Protein AF-A0A7S2BRE2-F1 (afdb_monomer)

Solvent-accessible surface area (backbone atoms only — not comparable to full-atom values): 13408 Å² total; per-residue (Å²): 130,79,72,70,53,69,56,70,50,81,41,83,34,78,35,58,31,24,36,37,40,37,34,36,39,30,26,74,31,77,40,53,82,13,39,29,39,34,38,35,42,81,84,78,51,70,44,66,21,68,58,43,61,59,54,78,43,80,38,80,27,55,40,71,46,76,33,44,68,88,42,52,29,40,40,33,45,38,41,35,50,84,53,80,66,54,76,48,69,80,55,78,49,78,44,78,76,41,64,33,71,66,56,47,49,46,49,51,50,49,52,47,51,66,64,61,53,88,76,79,54,61,60,43,84,44,73,50,51,61,51,70,78,51,76,74,45,97,82,73,47,66,40,31,42,26,42,40,35,25,53,69,90,39,78,77,44,70,50,75,71,44,81,61,42,46,59,48,72,67,69,36,75,47,78,46,73,29,72,90,67,37,54,83,27,43,35,38,45,34,34,24,36,84,87,63,49,76,70,25,31,39,79,44,52,36,54,64,66,72,39,82,76,81,69,93,76,90,75,72,67,48,63,77,75,78,77,77,76,79,76,88,124

Nearest PDB structures (foldseek):
  3w57-assembly2_B  TM=8.334E-01  e=6.755E-03  Scophthalmus maximus
  6yf6-assembly1_B  TM=6.114E-01  e=2.247E-02  Enterobacter cloacae subsp. cloacae ATCC 13047
  2w46-assembly1_A  TM=6.547E-01  e=1.547E+00  Cellvibrio japonicus
  3wnn-assembly2_B  TM=3.215E-01  e=1.135E-01  Niallia circulans
  8h3u-assembly1_A  TM=3.793E-01  e=4.415E-01  Homo sapiens

Secondary structure (DSSP, 8-state):
-----EEEEEE---SSEEEEEEEEEEESS--TT-EEEEEEETTS-EEEPPPB--BSS-EEEEEEEE--TT--EEEEEEEPTT--S-EEEEEEEEEEEEE-HHHHHHHHHHHHHHH--TT---EEEEEEEE--SPPPPTTSPPP--EEEEEETTEEEEEPPPPSS-SS-EEEEEEEEE-TTT-TTPEEEEEEE-TT--EEEEEEEEHHHHTSSS-----PPPBPPP--------

Sequence (233 aa):
GQYGGGCYVDIMNNDSREYEIKCKVKHSAEPKGGTTLRVWDYDDDWEVSEPALEMGTWEELRVVMSGSKKYRSRVHIQVQEGYEGDVFIDCVEITVLGRNKLAQAANRLEEAAKHDIIDDVPSVDLDVIGAHNLPLLHNGKPCNPYVEVLLNDEVVGTSEQLKKTFDPVWNYHVKLSFLEKGPMSEVQIRVLQDDGELVGETHVEGHVLLRPPSNILWLGIERAEDEDKEEDA

Mean predicted aligned error: 17.79 Å

Organism: NCBI:txid236787

pLDDT: mean 79.28, std 14.71, range [41.0, 97.44]

Radius of gyration: 38.85 Å; Cα contacts (8 Å, |Δi|>4): 487; chains: 1; bounding box: 63×38×113 Å

Structure (mmCIF, N/CA/C/O backbone):
data_AF-A0A7S2BRE2-F1
#
_entry.id   AF-A0A7S2BRE2-F1
#
loop_
_atom_site.group_PDB
_atom_site.id
_atom_site.type_symbol
_atom_site.label_atom_id
_atom_site.label_alt_id
_atom_site.label_comp_id
_atom_site.label_asym_id
_atom_site.label_entity_id
_atom_site.label_seq_id
_atom_site.pdbx_PDB_ins_code
_atom_site.Cartn_x
_atom_site.Cartn_y
_atom_site.Cartn_z
_atom_site.occupancy
_atom_site.B_iso_or_equiv
_atom_site.auth_seq_id
_atom_site.auth_comp_id
_atom_site.auth_asym_id
_atom_site.auth_atom_id
_atom_site.pdbx_PDB_model_num
ATOM 1 N N . GLY A 1 1 ? 31.324 20.087 -32.043 1.00 43.62 1 GLY A N 1
ATOM 2 C CA . GLY A 1 1 ? 31.756 19.910 -33.440 1.00 43.62 1 GLY A CA 1
ATOM 3 C C . GLY A 1 1 ? 30.718 20.536 -34.335 1.00 43.62 1 GLY A C 1
ATOM 4 O O . GLY A 1 1 ? 29.542 20.459 -33.988 1.00 43.62 1 GLY A O 1
ATOM 5 N N . GLN A 1 2 ? 31.138 21.198 -35.412 1.00 44.00 2 GLN A N 1
ATOM 6 C CA . GLN A 1 2 ? 30.233 21.488 -36.523 1.00 44.00 2 GLN A CA 1
ATOM 7 C C . GLN A 1 2 ? 29.893 20.146 -37.198 1.00 44.00 2 GLN A C 1
ATOM 9 O O . GLN A 1 2 ? 30.565 19.144 -36.969 1.00 44.00 2 GLN A O 1
ATOM 14 N N . TYR A 1 3 ? 28.760 20.056 -37.888 1.00 51.97 3 TYR A N 1
ATOM 15 C CA . TYR A 1 3 ? 28.230 18.780 -38.375 1.00 51.97 3 TYR A CA 1
ATOM 16 C C . TYR A 1 3 ? 27.953 18.882 -39.874 1.00 51.97 3 TYR A C 1
ATOM 18 O O . TYR A 1 3 ? 27.337 19.851 -40.313 1.00 51.97 3 TYR A O 1
ATOM 26 N N . GLY A 1 4 ? 28.432 17.897 -40.643 1.00 53.69 4 GLY A N 1
ATOM 27 C CA . GLY A 1 4 ? 28.526 17.941 -42.111 1.00 53.69 4 GLY A CA 1
ATOM 28 C C . GLY A 1 4 ? 27.244 17.620 -42.889 1.00 53.69 4 GLY A C 1
ATOM 29 O O . GLY A 1 4 ? 27.271 17.613 -44.115 1.00 53.69 4 GLY A O 1
ATOM 30 N N . GLY A 1 5 ? 26.126 17.366 -42.208 1.00 65.50 5 GLY A N 1
ATOM 31 C CA . GLY A 1 5 ? 24.859 16.952 -42.818 1.00 65.50 5 GLY A CA 1
ATOM 32 C C . GLY A 1 5 ? 24.309 15.664 -42.200 1.00 65.50 5 GLY A C 1
ATOM 33 O O . GLY A 1 5 ? 24.989 14.985 -41.430 1.00 65.50 5 GLY A O 1
ATOM 34 N N . GLY A 1 6 ? 23.050 15.353 -42.499 1.00 71.69 6 GLY A N 1
ATOM 35 C CA . GLY A 1 6 ? 22.351 14.181 -41.973 1.00 71.69 6 GLY A CA 1
ATOM 36 C C . GLY A 1 6 ? 20.901 14.127 -42.447 1.00 71.69 6 GLY A C 1
ATOM 37 O O . GLY A 1 6 ? 20.398 15.073 -43.059 1.00 71.69 6 GLY A O 1
ATOM 38 N N . CYS A 1 7 ? 20.225 13.017 -42.165 1.00 74.62 7 CYS A N 1
ATOM 39 C CA . CYS A 1 7 ? 18.785 12.888 -42.370 1.00 74.62 7 CYS A CA 1
ATOM 40 C C . CYS A 1 7 ? 18.091 12.685 -41.027 1.00 74.62 7 CYS A C 1
ATOM 42 O O . CYS A 1 7 ? 18.595 11.973 -40.154 1.00 74.62 7 CYS A O 1
ATOM 44 N N . TYR A 1 8 ? 16.925 13.299 -40.860 1.00 79.00 8 TYR A N 1
ATOM 45 C CA . TYR A 1 8 ? 16.139 13.164 -39.643 1.00 79.00 8 TYR A CA 1
ATOM 46 C C . TYR A 1 8 ? 14.714 12.718 -39.947 1.00 79.00 8 TYR A C 1
ATOM 48 O O . TYR A 1 8 ? 14.172 12.982 -41.021 1.00 79.00 8 TYR A O 1
ATOM 56 N N . VAL A 1 9 ? 14.116 12.058 -38.966 1.00 77.31 9 VAL A N 1
ATOM 57 C CA . VAL A 1 9 ? 12.712 11.669 -38.936 1.00 77.31 9 VAL A CA 1
ATOM 58 C C . VAL A 1 9 ? 12.143 12.109 -37.595 1.00 77.31 9 VAL A C 1
ATOM 60 O O . VAL A 1 9 ? 12.708 11.817 -36.542 1.00 77.31 9 VAL A O 1
ATOM 63 N N . ASP A 1 10 ? 11.016 12.815 -37.635 1.00 79.00 10 ASP A N 1
ATOM 64 C CA . ASP A 1 10 ? 10.267 13.163 -36.430 1.00 79.00 10 ASP A CA 1
ATOM 65 C C . ASP A 1 10 ? 9.313 12.016 -36.073 1.00 79.00 10 ASP A C 1
ATOM 67 O O . ASP A 1 10 ? 8.511 11.570 -36.896 1.00 79.00 10 ASP A O 1
ATOM 71 N N . ILE A 1 11 ? 9.381 11.557 -34.827 1.00 75.94 11 ILE A N 1
ATOM 72 C CA . ILE A 1 11 ? 8.506 10.540 -34.250 1.00 75.94 11 ILE A CA 1
ATOM 73 C C . ILE A 1 11 ? 7.573 11.224 -33.251 1.00 75.94 11 ILE A C 1
ATOM 75 O O . ILE A 1 11 ? 8.000 11.998 -32.396 1.00 75.94 11 ILE A O 1
ATOM 79 N N . MET A 1 12 ? 6.276 10.926 -33.340 1.00 71.88 12 MET A N 1
ATOM 80 C CA . MET A 1 12 ? 5.317 11.314 -32.305 1.00 71.88 12 MET A CA 1
ATOM 81 C C . MET A 1 12 ? 5.219 10.216 -31.246 1.00 71.88 12 MET A C 1
ATOM 83 O O . MET A 1 12 ? 4.500 9.233 -31.408 1.00 71.88 12 MET A O 1
ATOM 87 N N . ASN A 1 13 ? 5.939 10.403 -30.154 1.00 69.75 13 ASN A N 1
ATOM 88 C CA . ASN A 1 13 ? 5.873 9.615 -28.932 1.00 69.75 13 ASN A CA 1
ATOM 89 C C . ASN A 1 13 ? 4.826 10.228 -27.990 1.00 69.75 13 ASN A C 1
ATOM 91 O O . ASN A 1 13 ? 5.129 11.059 -27.152 1.00 69.75 13 ASN A O 1
ATOM 95 N N . ASN A 1 14 ? 3.562 9.814 -28.109 1.00 63.62 14 ASN A N 1
ATOM 96 C CA . ASN A 1 14 ? 2.477 10.336 -27.258 1.00 63.62 14 ASN A CA 1
ATOM 97 C C . ASN A 1 14 ? 2.420 9.690 -25.858 1.00 63.62 14 ASN A C 1
ATOM 99 O O . ASN A 1 14 ? 1.402 9.782 -25.166 1.00 63.62 14 ASN A O 1
ATOM 103 N N . ASP A 1 15 ? 3.465 8.981 -25.432 1.00 70.31 15 ASP A N 1
ATOM 104 C CA . ASP A 1 15 ? 3.470 8.277 -24.157 1.00 70.31 15 ASP A CA 1
ATOM 105 C C . ASP A 1 15 ? 4.868 8.087 -23.556 1.00 70.31 15 ASP A C 1
ATOM 107 O O . ASP A 1 15 ? 5.894 8.325 -24.184 1.00 70.31 15 ASP A O 1
ATOM 111 N N . SER A 1 16 ? 4.885 7.650 -22.294 1.00 71.81 16 SER A N 1
ATOM 112 C CA . SER A 1 16 ? 6.098 7.367 -21.514 1.00 71.81 16 SER A CA 1
ATOM 113 C C . SER A 1 16 ? 6.658 5.959 -21.760 1.00 71.81 16 SER A C 1
ATOM 115 O O . SER A 1 16 ? 7.102 5.290 -20.819 1.00 71.81 16 SER A O 1
ATOM 117 N N . ARG A 1 17 ? 6.539 5.435 -22.985 1.00 78.00 17 ARG A N 1
ATOM 118 C CA . ARG A 1 17 ? 7.109 4.127 -23.337 1.00 78.00 17 ARG A CA 1
ATOM 119 C C . ARG A 1 17 ? 8.570 4.252 -23.733 1.00 78.00 17 ARG A C 1
ATOM 121 O O . ARG A 1 17 ? 9.021 5.308 -24.155 1.00 78.00 17 ARG A O 1
ATOM 128 N N . GLU A 1 18 ? 9.298 3.160 -23.585 1.00 84.19 18 GLU A N 1
ATOM 129 C CA . GLU A 1 18 ? 10.625 3.006 -24.158 1.00 84.19 18 GLU A CA 1
ATOM 130 C C . GLU A 1 18 ? 10.501 2.588 -25.621 1.00 84.19 18 GLU A C 1
ATOM 132 O O . GLU A 1 18 ? 9.703 1.710 -25.974 1.00 84.19 18 GLU A O 1
ATOM 137 N N . TYR A 1 19 ? 11.307 3.225 -26.458 1.00 84.88 19 TYR A N 1
ATOM 138 C CA . TYR A 1 19 ? 11.400 2.964 -27.883 1.00 84.88 19 TYR A CA 1
ATOM 139 C C . TYR A 1 19 ? 12.826 2.531 -28.195 1.00 84.88 19 TYR A C 1
ATOM 141 O O . TYR A 1 19 ? 13.784 3.193 -27.805 1.00 84.88 19 TYR A O 1
ATOM 149 N N . GLU A 1 20 ? 12.958 1.424 -28.907 1.00 89.56 20 GLU A N 1
ATOM 150 C CA . GLU A 1 20 ? 14.191 1.011 -29.551 1.00 89.56 20 GLU A CA 1
ATOM 151 C C . GLU A 1 20 ? 14.153 1.466 -30.999 1.00 89.56 20 GLU A C 1
ATOM 153 O O . GLU A 1 20 ? 13.221 1.142 -31.732 1.00 89.56 20 GLU A O 1
ATOM 158 N N . ILE A 1 21 ? 15.171 2.208 -31.407 1.00 89.44 21 ILE A N 1
ATOM 159 C CA . ILE A 1 21 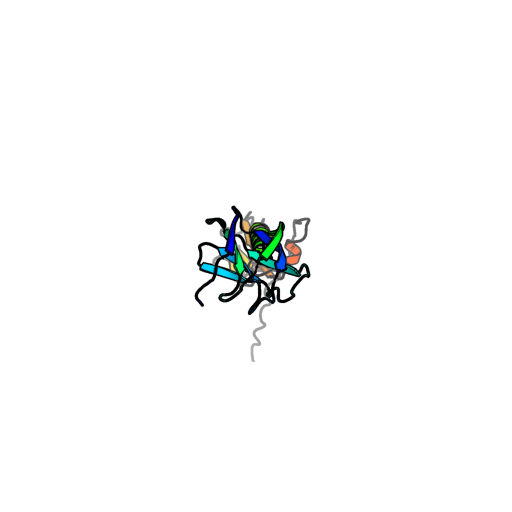? 15.322 2.680 -32.772 1.00 89.44 21 ILE A CA 1
ATOM 160 C C . ILE A 1 21 ? 16.574 2.026 -33.336 1.00 89.44 21 ILE A C 1
ATOM 162 O O . ILE A 1 21 ? 17.662 2.149 -32.766 1.00 89.44 21 ILE A O 1
ATOM 166 N N . LYS A 1 22 ? 16.407 1.323 -34.453 1.00 91.19 22 LYS A N 1
ATOM 167 C CA . LYS A 1 22 ? 17.488 0.694 -35.205 1.00 91.19 22 LYS A CA 1
ATOM 168 C C . LYS A 1 22 ? 17.569 1.285 -36.593 1.00 91.19 22 LYS A C 1
ATOM 170 O O . LYS A 1 22 ? 16.547 1.558 -37.217 1.00 91.19 22 LYS A O 1
ATOM 175 N N . CYS A 1 23 ? 18.782 1.453 -37.089 1.00 90.56 23 CYS A N 1
ATOM 176 C CA . CYS A 1 23 ? 19.020 1.870 -38.459 1.00 90.56 23 CYS A CA 1
ATOM 177 C C . CYS A 1 23 ? 20.228 1.140 -39.021 1.00 90.56 23 CYS A C 1
ATOM 179 O O . CYS A 1 23 ? 21.254 1.061 -38.354 1.00 90.56 23 CYS A O 1
ATOM 181 N N . LYS A 1 24 ? 20.142 0.663 -40.264 1.00 91.62 24 LYS A N 1
ATOM 182 C CA . LYS A 1 24 ? 21.312 0.131 -40.970 1.00 91.62 24 LYS A CA 1
ATOM 183 C C . LYS A 1 24 ? 21.919 1.192 -41.866 1.00 91.62 24 LYS A C 1
ATOM 185 O O . LYS A 1 24 ? 21.205 1.805 -42.661 1.00 91.62 24 LYS A O 1
ATOM 190 N N . VAL A 1 25 ? 23.226 1.384 -41.738 1.00 92.00 25 VAL A N 1
ATOM 191 C CA . VAL A 1 25 ? 23.998 2.340 -42.534 1.00 92.00 25 VAL A CA 1
ATOM 192 C C . VAL A 1 25 ? 25.136 1.641 -43.261 1.00 92.00 25 VAL A C 1
ATOM 194 O O . VAL A 1 25 ? 25.654 0.627 -42.794 1.00 92.00 25 VAL A O 1
ATOM 197 N N . LYS A 1 26 ? 25.518 2.175 -44.419 1.00 92.81 26 LYS A N 1
ATOM 198 C CA . LYS A 1 26 ? 26.674 1.713 -45.188 1.00 92.81 26 LYS A CA 1
ATOM 199 C C . LYS A 1 26 ? 27.405 2.895 -45.801 1.00 92.81 26 LYS A C 1
ATOM 201 O O . LYS A 1 26 ? 26.797 3.726 -46.471 1.00 92.81 26 LYS A O 1
ATOM 206 N N . HIS A 1 27 ? 28.718 2.924 -45.625 1.00 92.50 27 HIS A N 1
ATOM 207 C CA . HIS A 1 27 ? 29.586 3.986 -46.124 1.00 92.50 27 HIS A CA 1
ATOM 208 C C . HIS A 1 27 ? 30.184 3.626 -47.492 1.00 92.50 27 HIS A C 1
ATOM 210 O O . HIS A 1 27 ? 30.645 2.493 -47.686 1.00 92.50 27 HIS A O 1
ATOM 216 N N . SER A 1 28 ? 30.205 4.573 -48.439 1.00 90.50 28 SER A N 1
ATOM 217 C CA . SER A 1 28 ? 30.885 4.405 -49.737 1.00 90.50 28 SER A CA 1
ATOM 218 C C . SER A 1 28 ? 32.388 4.715 -49.689 1.00 90.50 28 SER A C 1
ATOM 220 O O . SER A 1 28 ? 33.140 4.212 -50.521 1.00 90.50 28 SER A O 1
ATOM 222 N N . ALA A 1 29 ? 32.819 5.486 -48.688 1.00 89.62 29 ALA A N 1
ATOM 223 C CA . ALA A 1 29 ? 34.210 5.821 -48.378 1.00 89.62 29 ALA A CA 1
ATOM 224 C C . ALA A 1 29 ? 34.535 5.565 -46.894 1.00 89.62 29 ALA A C 1
ATOM 226 O O . ALA A 1 29 ? 33.624 5.346 -46.095 1.00 89.62 29 ALA A O 1
ATOM 227 N N . GLU A 1 30 ? 35.817 5.612 -46.516 1.00 87.75 30 GLU A N 1
ATOM 228 C CA . GLU A 1 30 ? 36.278 5.406 -45.136 1.00 87.75 30 GLU A CA 1
ATOM 229 C C . GLU A 1 30 ? 35.686 6.469 -44.186 1.00 87.75 30 GLU A C 1
ATOM 231 O O . GLU A 1 30 ? 35.943 7.668 -44.360 1.00 87.75 30 GLU A O 1
ATOM 236 N N . PRO A 1 31 ? 34.875 6.071 -43.188 1.00 83.25 31 PRO A N 1
ATOM 237 C CA . PRO A 1 31 ? 34.168 7.027 -42.354 1.00 83.25 31 PRO A CA 1
ATOM 238 C C . PRO A 1 31 ? 35.067 7.577 -41.244 1.00 83.25 31 PRO A C 1
ATOM 240 O O . PRO A 1 31 ? 35.223 6.991 -40.174 1.00 83.25 31 PRO A O 1
ATOM 243 N N . LYS A 1 32 ? 35.641 8.762 -41.470 1.00 81.19 32 LYS A N 1
ATOM 244 C CA . LYS A 1 32 ? 36.404 9.494 -40.448 1.00 81.19 32 LYS A CA 1
ATOM 245 C C . LYS A 1 32 ? 35.479 9.921 -39.303 1.00 81.19 32 LYS A C 1
ATOM 247 O O . LYS A 1 32 ? 34.763 10.907 -39.417 1.00 81.19 32 LYS A O 1
ATOM 252 N N . GLY A 1 33 ? 35.485 9.160 -38.210 1.00 78.75 33 GLY A N 1
ATOM 253 C CA . GLY A 1 33 ? 34.655 9.419 -37.025 1.00 78.75 33 GLY A CA 1
ATOM 254 C C . GLY A 1 33 ? 33.270 8.761 -37.045 1.00 78.75 33 GLY A C 1
ATOM 255 O O . GLY A 1 33 ? 32.564 8.808 -36.037 1.00 78.75 33 GLY A O 1
ATOM 256 N N . GLY A 1 34 ? 32.908 8.099 -38.146 1.00 85.25 34 GLY A N 1
ATOM 257 C CA . GLY A 1 34 ? 31.710 7.270 -38.239 1.00 85.25 34 GLY A CA 1
ATOM 258 C C . GLY A 1 34 ? 30.389 7.998 -38.478 1.00 85.25 34 GLY A C 1
ATOM 259 O O . GLY A 1 34 ? 30.308 9.229 -38.526 1.00 85.25 34 GLY A O 1
ATOM 260 N N . THR A 1 35 ? 29.331 7.199 -38.592 1.00 86.69 35 THR A N 1
ATOM 261 C CA . THR A 1 35 ? 27.935 7.659 -38.577 1.00 86.69 35 THR A CA 1
ATOM 262 C C . THR A 1 35 ? 27.273 7.206 -37.284 1.00 86.69 35 THR A C 1
ATOM 264 O O . THR A 1 35 ? 27.406 6.052 -36.892 1.00 86.69 35 THR A O 1
ATOM 267 N N . THR A 1 36 ? 26.549 8.103 -36.616 1.00 89.50 36 THR A N 1
ATOM 268 C CA . THR A 1 36 ? 25.837 7.817 -35.358 1.00 89.50 36 THR A CA 1
ATOM 269 C C . THR A 1 36 ? 24.340 8.021 -35.521 1.00 89.50 36 THR A C 1
ATOM 271 O O . THR A 1 36 ? 23.901 8.895 -36.267 1.00 89.50 36 THR A O 1
ATOM 274 N N . LEU A 1 37 ? 23.549 7.241 -34.795 1.00 88.00 37 LEU A N 1
ATOM 275 C CA . LEU A 1 37 ? 22.124 7.471 -34.627 1.00 88.00 37 LEU A CA 1
ATOM 276 C C . LEU A 1 37 ? 21.946 8.311 -33.367 1.00 88.00 37 LEU A C 1
ATOM 278 O O . LEU A 1 37 ? 22.399 7.916 -32.297 1.00 88.00 37 LEU A O 1
ATOM 282 N N . ARG A 1 38 ? 21.319 9.474 -33.502 1.00 86.75 38 ARG A N 1
ATOM 283 C CA . ARG A 1 38 ? 21.007 10.383 -32.401 1.00 86.75 38 ARG A CA 1
ATOM 284 C C . ARG A 1 38 ? 19.511 10.471 -32.227 1.00 86.75 38 ARG A C 1
ATOM 286 O O . ARG A 1 38 ? 18.772 10.507 -33.210 1.00 86.75 38 ARG A O 1
ATOM 293 N N . VAL A 1 39 ? 19.071 10.561 -30.990 1.00 85.06 39 VAL A N 1
ATOM 294 C CA . VAL A 1 39 ? 17.665 10.748 -30.672 1.00 85.06 39 VAL A CA 1
ATOM 295 C C . VAL A 1 39 ? 17.557 11.888 -29.682 1.00 85.06 39 VAL A C 1
ATOM 297 O O . VAL A 1 39 ? 18.210 11.852 -28.647 1.00 85.06 39 VAL A O 1
ATOM 300 N N . TRP A 1 40 ? 16.768 12.896 -30.034 1.00 82.19 40 TRP A N 1
ATOM 301 C CA . TRP A 1 40 ? 16.494 14.065 -29.207 1.00 82.19 40 TRP A CA 1
ATOM 302 C C . TRP A 1 40 ? 15.058 14.004 -28.708 1.00 82.19 40 TRP A C 1
ATOM 304 O O . TRP A 1 40 ? 14.133 13.824 -29.514 1.00 82.19 40 TRP A O 1
ATOM 314 N N . ASP A 1 41 ? 14.852 14.200 -27.413 1.00 74.62 41 ASP A N 1
ATOM 315 C CA . ASP A 1 41 ? 13.595 14.766 -26.941 1.00 74.62 41 ASP A CA 1
ATOM 316 C C . ASP A 1 41 ? 13.695 16.303 -26.894 1.00 74.62 41 ASP A C 1
ATOM 318 O O . ASP A 1 41 ? 14.777 16.885 -26.967 1.00 74.62 41 ASP A O 1
ATOM 322 N N . TYR A 1 42 ? 12.553 16.995 -26.897 1.00 70.88 42 TYR A N 1
ATOM 323 C CA . TYR A 1 42 ? 12.538 18.468 -26.837 1.00 70.88 42 TYR A CA 1
ATOM 324 C C . TYR A 1 42 ? 12.802 19.003 -25.419 1.00 70.88 42 TYR A C 1
ATOM 326 O O . TYR A 1 42 ? 12.708 20.212 -25.213 1.00 70.88 42 TYR A O 1
ATOM 334 N N . ASP A 1 43 ? 13.118 18.126 -24.462 1.00 67.25 43 ASP A N 1
ATOM 335 C CA . ASP A 1 43 ? 13.584 18.492 -23.126 1.00 67.25 43 ASP A CA 1
ATOM 336 C C . ASP A 1 43 ? 15.134 18.567 -23.081 1.00 67.25 43 ASP A C 1
ATOM 338 O O . ASP A 1 43 ? 15.715 18.704 -22.007 1.00 67.25 43 ASP A O 1
ATOM 342 N N . ASP A 1 44 ? 15.789 18.564 -24.256 1.00 63.91 44 ASP A N 1
ATOM 343 C CA . ASP A 1 44 ? 17.246 18.596 -24.479 1.00 63.91 44 ASP A CA 1
ATOM 344 C C . ASP A 1 44 ? 18.001 17.341 -23.996 1.00 63.91 44 ASP A C 1
ATOM 346 O O . ASP A 1 44 ? 19.239 17.308 -24.038 1.00 63.91 44 ASP A O 1
ATOM 350 N N . ASP A 1 45 ? 17.285 16.273 -23.633 1.00 69.44 45 ASP A N 1
ATOM 351 C CA . ASP A 1 45 ? 17.888 14.973 -23.374 1.00 69.44 45 ASP A CA 1
ATOM 352 C C . ASP A 1 45 ? 18.122 14.241 -24.701 1.00 69.44 45 ASP A C 1
ATOM 354 O O . ASP A 1 45 ? 17.303 14.243 -25.635 1.00 69.44 45 ASP A O 1
ATOM 358 N N . TRP A 1 46 ? 19.301 13.627 -24.818 1.00 80.12 46 TRP A N 1
ATOM 359 C CA . TRP A 1 46 ? 19.689 12.954 -26.045 1.00 80.12 46 TRP A CA 1
ATOM 360 C C . TRP A 1 46 ? 20.450 11.667 -25.822 1.00 80.12 46 TRP A C 1
ATOM 362 O O . TRP A 1 46 ? 21.328 11.566 -24.971 1.00 80.12 46 TRP A O 1
ATOM 372 N N . GLU A 1 47 ? 20.135 10.704 -26.677 1.00 85.81 47 GLU A N 1
ATOM 373 C CA . GLU A 1 47 ? 20.743 9.384 -26.686 1.00 85.81 47 GLU A CA 1
ATOM 374 C C . GLU A 1 47 ? 21.446 9.161 -28.023 1.00 85.81 47 GLU A C 1
ATOM 376 O O . GLU A 1 47 ? 20.966 9.592 -29.080 1.00 85.81 47 GLU A O 1
ATOM 381 N N . VAL A 1 48 ? 22.609 8.512 -27.989 1.00 89.81 48 VAL A N 1
ATOM 382 C CA . VAL A 1 48 ? 23.453 8.291 -29.171 1.00 89.81 48 VAL A CA 1
ATOM 383 C C . VAL A 1 48 ? 23.923 6.851 -29.238 1.00 89.81 48 VAL A C 1
ATOM 385 O O . VAL A 1 48 ? 24.348 6.280 -28.237 1.00 89.81 48 VAL A O 1
ATOM 388 N N . SER A 1 49 ? 23.861 6.271 -30.436 1.00 91.25 49 SER A N 1
ATOM 389 C CA . SER A 1 49 ? 24.403 4.942 -30.693 1.00 91.25 49 SER A CA 1
ATOM 390 C C . SER A 1 49 ? 25.924 4.960 -30.714 1.00 91.25 49 SER A C 1
ATOM 392 O O . SER A 1 49 ? 26.560 5.986 -30.965 1.00 91.25 49 SER A O 1
ATOM 394 N N . GLU A 1 50 ? 26.514 3.775 -30.611 1.00 90.19 50 GLU A N 1
ATOM 395 C CA . GLU A 1 50 ? 27.881 3.576 -31.083 1.00 90.19 50 GLU A CA 1
ATOM 396 C C . GLU A 1 50 ? 27.998 3.970 -32.571 1.00 90.19 50 GLU A C 1
ATOM 398 O O . GLU A 1 50 ? 27.018 3.841 -33.318 1.00 90.19 50 GLU A O 1
ATOM 403 N N . PRO A 1 51 ? 29.145 4.519 -33.007 1.00 89.75 51 PRO A N 1
ATOM 404 C CA . PRO A 1 51 ? 29.345 4.903 -34.395 1.00 89.75 51 PRO A CA 1
ATOM 405 C C . PRO A 1 51 ? 29.567 3.676 -35.285 1.00 89.75 51 PRO A C 1
ATOM 407 O O . PRO A 1 51 ? 30.314 2.771 -34.927 1.00 89.75 51 PRO A O 1
ATOM 410 N N . ALA A 1 52 ? 28.988 3.707 -36.480 1.00 90.25 52 ALA A N 1
ATOM 411 C CA . ALA A 1 52 ? 29.336 2.815 -37.581 1.00 90.25 52 ALA A CA 1
ATOM 412 C C . ALA A 1 52 ? 30.648 3.294 -38.219 1.00 90.25 52 ALA A C 1
ATOM 414 O O . ALA A 1 52 ? 30.748 4.470 -38.588 1.00 90.25 52 ALA A O 1
ATOM 415 N N . LEU A 1 53 ? 31.648 2.419 -38.319 1.00 89.81 53 LEU A N 1
ATOM 416 C CA . LEU A 1 53 ? 33.027 2.757 -38.699 1.00 89.81 53 LEU A CA 1
ATOM 417 C C . LEU A 1 53 ? 33.546 1.974 -39.911 1.00 89.81 53 LEU A C 1
ATOM 419 O O . LEU A 1 53 ? 34.636 2.258 -40.410 1.00 89.81 53 LEU A O 1
ATOM 423 N N . GLU A 1 54 ? 32.791 1.003 -40.403 1.00 89.31 54 GLU A N 1
ATOM 424 C CA . GLU A 1 54 ? 33.205 0.141 -41.492 1.00 89.31 54 GLU A CA 1
ATOM 425 C C . GLU A 1 54 ? 32.767 0.685 -42.859 1.00 89.31 54 GLU A C 1
ATOM 427 O O . GLU A 1 54 ? 31.665 1.202 -43.079 1.00 89.31 54 GLU A O 1
ATOM 432 N N . MET A 1 55 ? 33.677 0.559 -43.824 1.00 91.50 55 MET A N 1
ATOM 433 C CA . MET A 1 55 ? 33.437 0.910 -45.218 1.00 91.50 55 MET A CA 1
ATOM 434 C C . MET A 1 55 ? 32.921 -0.308 -45.985 1.00 91.50 55 MET A C 1
ATOM 436 O O . MET A 1 55 ? 33.487 -1.397 -45.909 1.00 91.50 55 MET A O 1
ATOM 440 N N . GLY A 1 56 ? 31.887 -0.119 -46.807 1.00 89.12 56 GLY A N 1
ATOM 441 C CA . GLY A 1 56 ? 31.402 -1.154 -47.722 1.00 89.12 56 GLY A CA 1
ATOM 442 C C . GLY A 1 56 ? 30.528 -2.247 -47.087 1.00 89.12 56 GLY A C 1
ATOM 443 O O . GLY A 1 56 ? 29.885 -2.998 -47.833 1.00 89.12 56 GLY A O 1
ATOM 444 N N . THR A 1 57 ? 30.429 -2.305 -45.761 1.00 91.31 57 THR A N 1
ATOM 445 C CA . THR A 1 57 ? 29.561 -3.216 -45.000 1.00 91.31 57 THR A CA 1
ATOM 446 C C . THR A 1 57 ? 28.352 -2.474 -44.433 1.00 91.31 57 THR A C 1
ATOM 448 O O . THR A 1 57 ? 28.327 -1.247 -44.365 1.00 91.31 57 THR A O 1
ATOM 451 N N . TRP A 1 58 ? 27.291 -3.225 -44.135 1.00 93.00 58 TRP A N 1
ATOM 452 C CA . TRP A 1 58 ? 26.121 -2.690 -43.445 1.00 93.00 58 TRP A CA 1
ATOM 453 C C . TRP A 1 58 ? 26.325 -2.841 -41.942 1.00 93.00 58 TRP A C 1
ATOM 455 O O . TRP A 1 58 ? 26.463 -3.966 -41.462 1.00 93.00 58 TRP A O 1
ATOM 465 N N . GLU A 1 59 ? 26.285 -1.731 -41.219 1.00 92.88 59 GLU A N 1
ATOM 466 C CA . GLU A 1 59 ? 26.360 -1.689 -39.760 1.00 92.88 59 GLU A CA 1
ATOM 467 C C . GLU A 1 59 ? 25.011 -1.269 -39.178 1.00 92.88 59 GLU A C 1
ATOM 469 O O . GLU A 1 59 ? 24.326 -0.400 -39.724 1.00 92.88 59 GLU A O 1
ATOM 474 N N . GLU A 1 60 ? 24.611 -1.903 -38.077 1.00 93.06 60 GLU A N 1
ATOM 475 C CA . GLU A 1 60 ? 23.376 -1.576 -37.369 1.00 93.06 60 GLU A CA 1
ATOM 476 C C . GLU A 1 60 ? 23.666 -0.604 -36.224 1.00 93.06 60 GLU A C 1
ATOM 478 O O . GLU A 1 60 ? 24.383 -0.919 -35.278 1.00 93.06 60 GLU A O 1
ATOM 483 N N . LEU A 1 61 ? 23.061 0.574 -36.304 1.00 91.31 61 LEU A N 1
ATOM 484 C CA . LEU A 1 61 ? 23.019 1.562 -35.240 1.00 91.31 61 LEU A CA 1
ATOM 485 C C . LEU A 1 61 ? 21.786 1.308 -34.380 1.00 91.31 61 LEU A C 1
ATOM 487 O O . LEU A 1 61 ? 20.695 1.098 -34.913 1.00 91.31 61 LEU A O 1
ATOM 491 N N . ARG A 1 62 ? 21.943 1.377 -33.057 1.00 92.19 62 ARG A N 1
ATOM 492 C CA . ARG A 1 62 ? 20.867 1.138 -32.090 1.00 92.19 62 ARG A CA 1
ATOM 493 C C . ARG A 1 62 ? 20.861 2.204 -31.002 1.00 92.19 62 ARG A C 1
ATOM 495 O O . ARG A 1 62 ? 21.897 2.472 -30.402 1.00 92.19 62 ARG A O 1
ATOM 502 N N . VAL A 1 63 ? 19.683 2.752 -30.718 1.00 91.62 63 VAL A N 1
ATOM 503 C CA . VAL A 1 63 ? 19.430 3.650 -29.582 1.00 91.62 63 VAL A CA 1
ATOM 504 C C . VAL A 1 63 ? 18.153 3.228 -28.869 1.00 91.62 63 VAL A C 1
ATOM 506 O O . VAL A 1 63 ? 17.179 2.838 -29.511 1.00 91.62 63 VAL A O 1
ATOM 509 N N . VAL A 1 64 ? 18.150 3.322 -27.540 1.00 88.25 64 VAL A N 1
ATOM 510 C CA . VAL A 1 64 ? 16.938 3.207 -26.726 1.00 88.25 64 VAL A CA 1
ATOM 511 C C . VAL A 1 64 ? 16.648 4.572 -26.124 1.00 88.25 64 VAL A C 1
ATOM 513 O O . VAL A 1 64 ? 17.534 5.175 -25.536 1.00 88.25 64 VAL A O 1
ATOM 516 N N . MET A 1 65 ? 15.414 5.046 -26.265 1.00 85.19 65 MET A N 1
ATOM 517 C CA . MET A 1 65 ? 14.958 6.311 -25.688 1.00 85.19 65 MET A CA 1
ATOM 518 C C . MET A 1 65 ? 13.707 6.099 -24.834 1.00 85.19 65 MET A C 1
ATOM 520 O O . MET A 1 65 ? 12.900 5.205 -25.105 1.00 85.19 65 MET A O 1
ATOM 524 N N . SER A 1 66 ? 13.505 6.960 -23.838 1.00 82.56 66 SER A N 1
ATOM 525 C CA . SER A 1 66 ? 12.222 7.078 -23.138 1.00 82.56 66 SER A CA 1
ATOM 526 C C . SER A 1 66 ? 11.374 8.162 -23.794 1.00 82.56 66 SER A C 1
ATOM 528 O O . SER A 1 66 ? 11.848 9.262 -24.045 1.00 82.56 66 SER A O 1
ATOM 530 N N . GLY A 1 67 ? 10.113 7.861 -24.099 1.00 73.69 67 GLY A N 1
ATOM 531 C CA . GLY A 1 67 ? 9.186 8.845 -24.641 1.00 73.69 67 GLY A CA 1
ATOM 532 C C . GLY A 1 67 ? 8.721 9.862 -23.596 1.00 73.69 67 GLY A C 1
ATOM 533 O O . GLY A 1 67 ? 8.568 9.534 -22.416 1.00 73.69 67 GLY A O 1
ATOM 534 N N . SER A 1 68 ? 8.448 11.092 -24.036 1.00 71.00 68 SER A N 1
ATOM 535 C CA . SER A 1 68 ? 7.873 12.154 -23.205 1.00 71.00 68 SER A CA 1
ATOM 536 C C . SER A 1 68 ? 6.427 12.410 -23.626 1.00 71.00 68 SER A C 1
ATOM 538 O O . SER A 1 68 ? 6.136 12.590 -24.800 1.00 71.00 68 SER A O 1
ATOM 540 N N . LYS A 1 69 ? 5.489 12.480 -22.670 1.00 66.56 69 LYS A N 1
ATOM 541 C CA . LYS A 1 69 ? 4.048 12.678 -22.958 1.00 66.56 69 LYS A CA 1
ATOM 54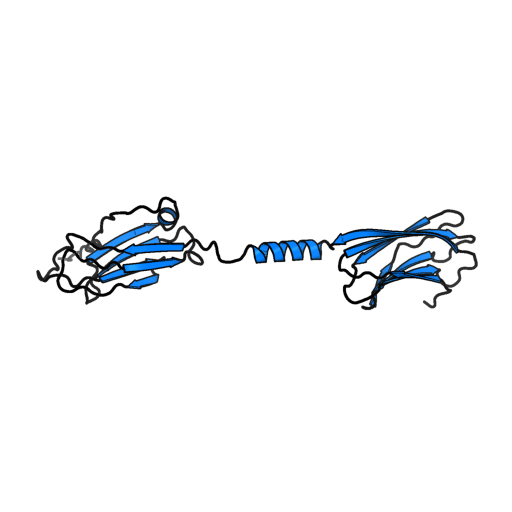2 C C . LYS A 1 69 ? 3.725 14.010 -23.648 1.00 66.56 69 LYS A C 1
ATOM 544 O O . LYS A 1 69 ? 2.600 14.184 -24.112 1.00 66.56 69 LYS A O 1
ATOM 549 N N . LYS A 1 70 ? 4.644 14.977 -23.613 1.00 66.56 70 LYS A N 1
ATOM 5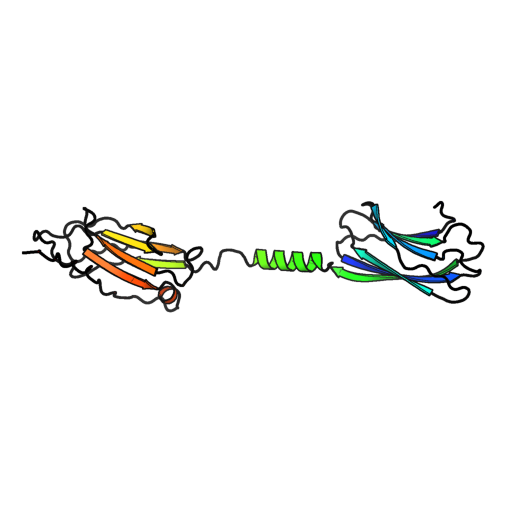50 C CA . LYS A 1 70 ? 4.390 16.364 -24.028 1.00 66.56 70 LYS A CA 1
ATOM 551 C C . LYS A 1 70 ? 5.006 16.728 -25.372 1.00 66.56 70 LYS A C 1
ATOM 553 O O . LYS A 1 70 ? 4.554 17.696 -25.980 1.00 66.56 70 LYS A O 1
ATOM 558 N N . TYR A 1 71 ? 6.001 15.979 -25.833 1.00 69.56 71 TYR A N 1
ATOM 559 C CA . TYR A 1 71 ? 6.845 16.402 -26.940 1.00 69.56 71 TYR A CA 1
ATOM 560 C C . TYR A 1 71 ? 6.986 15.315 -27.993 1.00 69.56 71 TYR A C 1
ATOM 562 O O . TYR A 1 71 ? 6.766 14.143 -27.723 1.00 69.56 71 TYR A O 1
ATOM 570 N N . ARG A 1 72 ? 7.330 15.736 -29.212 1.00 77.69 72 ARG A N 1
ATOM 571 C CA . ARG A 1 72 ? 7.799 14.826 -30.261 1.00 77.69 72 ARG A CA 1
ATOM 572 C C . ARG A 1 72 ? 9.237 14.431 -29.941 1.00 77.69 72 ARG A C 1
ATOM 574 O O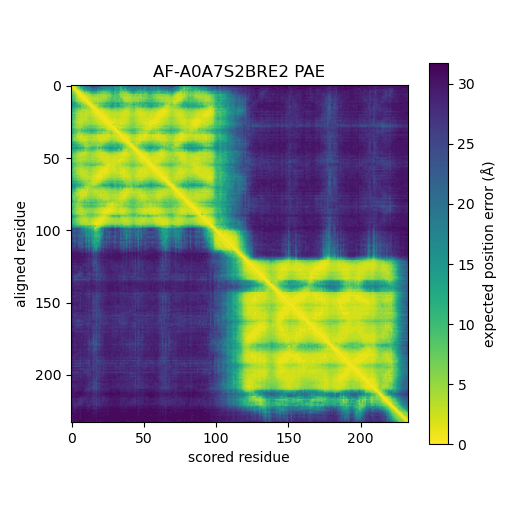 . ARG A 1 72 ? 9.901 15.131 -29.191 1.00 77.69 72 ARG A O 1
ATOM 581 N N . SER A 1 73 ? 9.744 13.379 -30.554 1.00 80.50 73 SER A N 1
ATOM 582 C CA . SER A 1 73 ? 11.171 13.079 -30.535 1.00 80.50 73 SER A CA 1
ATOM 583 C C . SER A 1 73 ? 11.700 13.074 -31.950 1.00 80.50 73 SER A C 1
ATOM 585 O O . SER A 1 73 ? 11.016 12.653 -32.882 1.00 80.50 73 SER A O 1
ATOM 587 N N . ARG A 1 74 ? 12.917 13.572 -32.127 1.00 83.50 74 ARG A N 1
ATOM 588 C CA . ARG A 1 74 ? 13.578 13.615 -33.427 1.00 83.50 74 ARG A CA 1
ATOM 589 C C . ARG A 1 74 ? 14.685 12.585 -33.452 1.00 83.50 74 ARG A C 1
ATOM 591 O O . ARG A 1 74 ? 15.610 12.642 -32.650 1.00 83.50 74 ARG A O 1
ATOM 598 N N . VAL A 1 75 ? 14.605 11.681 -34.413 1.00 84.31 75 VAL A N 1
ATOM 599 C CA . VAL A 1 75 ? 15.673 10.737 -34.724 1.00 84.31 75 VAL A CA 1
ATOM 600 C C . VAL A 1 75 ? 16.507 11.331 -35.836 1.00 84.31 75 VAL A C 1
ATOM 602 O O . VAL A 1 75 ? 15.980 11.683 -36.886 1.00 84.31 75 VAL A O 1
ATOM 605 N N . HIS A 1 76 ? 17.805 11.447 -35.619 1.00 86.44 76 HIS A N 1
ATOM 606 C CA . HIS A 1 76 ? 18.743 12.022 -36.560 1.00 86.44 76 HIS A CA 1
ATOM 607 C C . HIS A 1 76 ? 19.885 11.043 -36.810 1.00 86.44 76 HIS A C 1
ATOM 609 O O . HIS A 1 76 ? 20.622 10.683 -35.897 1.00 86.44 76 HIS A O 1
ATOM 615 N N . ILE A 1 77 ? 20.042 10.616 -38.059 1.00 84.44 77 ILE A N 1
ATOM 616 C CA . ILE A 1 77 ? 21.216 9.860 -38.491 1.00 84.44 77 ILE A CA 1
ATOM 617 C C . ILE A 1 77 ? 22.262 10.887 -38.892 1.00 84.44 77 ILE A C 1
ATOM 619 O O . ILE A 1 77 ? 22.066 11.670 -39.826 1.00 84.44 77 ILE A O 1
ATOM 623 N N . GLN A 1 78 ? 23.353 10.901 -38.142 1.00 86.75 78 GLN A N 1
ATOM 624 C CA . GLN A 1 78 ? 24.331 11.965 -38.170 1.00 86.75 78 GLN A CA 1
ATOM 625 C C . GLN A 1 78 ? 25.691 11.454 -38.616 1.00 86.75 78 GLN A C 1
ATOM 627 O O . GLN A 1 78 ? 26.304 10.618 -37.949 1.00 86.75 78 GLN A O 1
ATOM 632 N N . VAL A 1 79 ? 26.177 12.035 -39.707 1.00 84.38 79 VAL A N 1
ATOM 633 C CA . VAL A 1 79 ? 27.515 11.789 -40.241 1.00 84.38 79 VAL A CA 1
ATOM 634 C C . VAL A 1 79 ? 28.488 12.789 -39.614 1.00 84.38 79 VAL A C 1
ATOM 636 O O . VAL A 1 79 ? 28.164 13.974 -39.461 1.00 84.38 79 VAL A O 1
ATOM 639 N N . GLN A 1 80 ? 29.670 12.326 -39.205 1.00 81.06 80 GLN A N 1
ATOM 640 C CA . GLN A 1 80 ? 30.693 13.221 -38.665 1.00 81.06 80 GLN A CA 1
ATOM 641 C C . GLN A 1 80 ? 31.258 14.186 -39.718 1.00 81.06 80 GLN A C 1
ATOM 643 O O . GLN A 1 80 ? 31.223 13.949 -40.925 1.00 81.06 80 GLN A O 1
ATOM 648 N N . GLU A 1 81 ? 31.755 15.324 -39.236 1.00 77.44 81 GLU A N 1
ATOM 649 C CA . GLU A 1 81 ? 32.359 16.360 -40.070 1.00 77.44 81 GLU A CA 1
ATOM 650 C C . GLU A 1 81 ? 33.631 15.846 -40.759 1.00 77.44 81 GLU A C 1
ATOM 652 O O . GLU A 1 81 ? 34.458 15.178 -40.142 1.00 77.44 81 GLU A O 1
ATOM 657 N N . GLY A 1 82 ? 33.793 16.171 -42.045 1.00 76.50 82 GLY A N 1
ATOM 658 C CA . GLY A 1 82 ? 34.941 15.730 -42.843 1.00 76.50 82 GLY A CA 1
ATOM 659 C C . GLY A 1 82 ? 34.779 14.360 -43.512 1.00 76.50 82 GLY A C 1
ATOM 660 O O . GLY A 1 82 ? 35.754 13.846 -44.063 1.00 76.50 82 GLY A O 1
ATOM 661 N N . TYR A 1 83 ? 33.577 13.771 -43.485 1.00 80.81 83 TYR A N 1
ATOM 662 C CA . TYR A 1 83 ? 33.249 12.621 -44.325 1.00 80.81 83 TYR A CA 1
ATOM 663 C C . TYR A 1 83 ? 33.080 13.037 -45.793 1.00 80.81 83 TYR A C 1
ATOM 665 O O . TYR A 1 83 ? 32.266 13.903 -46.109 1.00 80.81 83 TYR A O 1
ATOM 673 N N . GLU A 1 84 ? 33.832 12.396 -46.688 1.00 81.50 84 GLU A N 1
ATOM 674 C CA . GLU A 1 84 ? 33.777 12.617 -48.136 1.00 81.50 84 GLU A CA 1
ATOM 675 C C . GLU A 1 84 ? 33.307 11.329 -48.825 1.00 81.50 84 GLU A C 1
ATOM 677 O O . GLU A 1 84 ? 34.109 10.514 -49.280 1.00 81.50 84 GLU A O 1
ATOM 682 N N . GLY A 1 85 ? 31.992 11.115 -48.850 1.00 83.75 85 GLY A N 1
ATOM 683 C CA . GLY A 1 85 ? 31.373 9.937 -49.450 1.00 83.75 85 GLY A CA 1
ATOM 684 C C . GLY A 1 85 ? 29.853 9.939 -49.317 1.00 83.75 85 GLY A C 1
ATOM 685 O O . GLY A 1 85 ? 29.258 10.863 -48.762 1.00 83.75 85 GLY A O 1
ATOM 686 N N . ASP A 1 86 ? 29.236 8.868 -49.802 1.00 87.06 86 ASP A N 1
ATOM 687 C CA . ASP A 1 86 ? 27.805 8.613 -49.679 1.00 87.06 86 ASP A CA 1
ATOM 688 C C . ASP A 1 86 ? 27.544 7.708 -48.474 1.00 87.06 86 ASP A C 1
ATOM 690 O O . ASP A 1 86 ? 28.227 6.698 -48.272 1.00 87.06 86 ASP A O 1
ATOM 694 N N . VAL A 1 87 ? 26.514 8.045 -47.702 1.00 86.19 87 VAL A N 1
ATOM 695 C CA . VAL A 1 87 ? 25.974 7.172 -46.658 1.00 86.19 87 VAL A CA 1
ATOM 696 C C . VAL A 1 87 ? 24.649 6.614 -47.147 1.00 86.19 87 VAL A C 1
ATOM 698 O O . VAL A 1 87 ? 23.687 7.351 -47.362 1.00 86.19 87 VAL A O 1
ATOM 701 N N . PHE A 1 88 ? 24.603 5.301 -47.330 1.00 88.38 88 PHE A N 1
ATOM 702 C CA . PHE A 1 88 ? 23.381 4.585 -47.659 1.00 88.38 88 PHE A CA 1
ATOM 703 C C . PHE A 1 88 ? 22.655 4.197 -46.380 1.00 88.38 88 PHE A C 1
ATOM 705 O O . PHE A 1 88 ? 23.276 3.753 -45.415 1.00 88.38 88 PHE A O 1
ATOM 712 N N . ILE A 1 89 ? 21.335 4.339 -46.402 1.00 87.12 89 ILE A N 1
ATOM 713 C CA . ILE A 1 89 ? 20.441 3.977 -45.307 1.00 87.12 89 ILE A CA 1
ATOM 714 C C . ILE A 1 89 ? 19.417 3.008 -45.879 1.00 87.12 89 ILE A C 1
ATOM 716 O O . ILE A 1 89 ? 18.824 3.295 -46.918 1.00 87.12 89 ILE A O 1
ATOM 720 N N . ASP A 1 90 ? 19.244 1.861 -45.231 1.00 85.69 90 ASP A N 1
ATOM 721 C CA . ASP A 1 90 ? 18.281 0.849 -45.673 1.00 85.69 90 ASP A CA 1
ATOM 722 C C . ASP A 1 90 ? 16.916 1.086 -45.017 1.00 85.69 90 ASP A C 1
ATOM 724 O O . ASP A 1 90 ? 15.992 1.627 -45.627 1.00 85.69 90 ASP A O 1
ATOM 728 N N . CYS A 1 91 ? 16.808 0.755 -43.730 1.00 78.88 91 CYS A N 1
ATOM 729 C CA . CYS A 1 91 ? 15.580 0.892 -42.963 1.00 78.88 91 CYS A CA 1
ATOM 730 C C . CYS A 1 91 ? 15.834 1.529 -41.596 1.00 78.88 91 CYS A C 1
ATOM 732 O O . CYS A 1 91 ? 16.887 1.334 -40.987 1.00 78.88 91 CYS A O 1
ATOM 734 N N . VAL A 1 92 ? 14.831 2.273 -41.124 1.00 83.31 92 VAL A N 1
ATOM 735 C CA . VAL A 1 92 ? 14.718 2.714 -39.732 1.00 83.31 92 VAL A CA 1
ATOM 736 C C . VAL A 1 92 ? 13.581 1.918 -39.104 1.00 83.31 92 VAL A C 1
ATOM 738 O O . VAL A 1 92 ? 12.424 2.061 -39.501 1.00 83.31 92 VAL A O 1
ATOM 741 N N . GLU A 1 93 ? 13.912 1.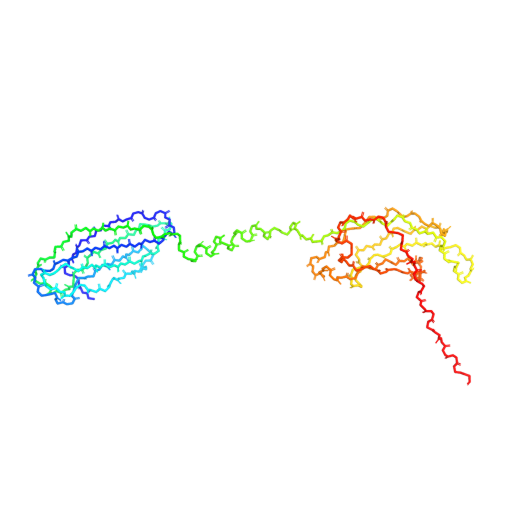057 -38.150 1.00 87.00 93 GLU A N 1
ATOM 742 C CA . GLU A 1 93 ? 12.953 0.261 -37.391 1.00 87.00 93 GLU A CA 1
ATOM 743 C C . GLU A 1 93 ? 12.745 0.900 -36.020 1.00 87.00 93 GLU A C 1
ATOM 745 O O . GLU A 1 93 ? 13.706 1.194 -35.312 1.00 87.00 93 GLU A O 1
ATOM 750 N N . ILE A 1 94 ? 11.484 1.123 -35.653 1.00 84.44 94 ILE A N 1
ATOM 751 C CA . ILE A 1 94 ? 11.105 1.692 -34.360 1.00 84.44 94 ILE A CA 1
ATOM 752 C C . ILE A 1 94 ? 10.238 0.665 -33.643 1.00 84.44 94 ILE A C 1
ATOM 754 O O . ILE A 1 94 ? 9.104 0.401 -34.048 1.00 84.44 94 ILE A O 1
ATOM 758 N N . THR A 1 95 ? 10.763 0.117 -32.555 1.00 84.94 95 THR A N 1
ATOM 759 C CA . THR A 1 95 ? 10.108 -0.911 -31.752 1.00 84.94 95 THR A CA 1
ATOM 760 C C . THR A 1 95 ? 9.745 -0.353 -30.389 1.00 84.94 95 THR A C 1
ATOM 762 O O . THR A 1 95 ? 10.589 0.140 -29.647 1.00 84.94 95 THR A O 1
ATOM 765 N N . VAL A 1 96 ? 8.470 -0.457 -30.025 1.00 82.31 96 VAL A N 1
ATOM 766 C CA . VAL A 1 96 ? 8.002 -0.100 -28.683 1.00 82.31 96 VAL A CA 1
ATOM 767 C C . VAL A 1 96 ? 8.384 -1.227 -27.723 1.00 82.31 96 VAL A C 1
ATOM 769 O O . VAL A 1 96 ? 7.811 -2.313 -27.793 1.00 82.31 96 VAL A O 1
ATOM 772 N N . LEU A 1 97 ? 9.331 -0.976 -26.819 1.00 77.81 97 LEU A N 1
ATOM 773 C CA . LEU A 1 97 ? 9.833 -1.973 -25.865 1.00 77.81 97 LEU A CA 1
ATOM 774 C C . LEU A 1 97 ? 8.887 -2.187 -24.668 1.00 77.81 97 LEU A C 1
ATOM 776 O O . LEU A 1 97 ? 8.882 -3.258 -24.065 1.00 77.81 97 LEU A O 1
ATOM 780 N N . GLY A 1 98 ? 8.062 -1.191 -24.329 1.00 67.75 98 GLY A N 1
ATOM 781 C CA . GLY A 1 98 ? 7.107 -1.252 -23.215 1.00 67.75 98 GLY A CA 1
ATOM 782 C C . GLY A 1 98 ? 7.070 0.041 -22.399 1.00 67.75 98 GLY A C 1
ATOM 783 O O . GLY A 1 98 ? 7.700 1.024 -22.761 1.00 67.75 98 GLY A O 1
ATOM 784 N N . ARG A 1 99 ? 6.315 0.087 -21.292 1.00 59.62 99 ARG A N 1
ATOM 785 C CA . ARG A 1 99 ? 6.424 1.208 -20.331 1.00 59.62 99 ARG A CA 1
ATOM 786 C C . ARG A 1 99 ? 7.787 1.109 -19.633 1.00 59.62 99 ARG A C 1
ATOM 788 O O . ARG A 1 99 ? 8.131 -0.000 -19.227 1.00 59.62 99 ARG A O 1
ATOM 795 N N . ASN A 1 100 ? 8.515 2.224 -19.485 1.00 61.31 100 ASN A N 1
ATOM 796 C CA . ASN A 1 100 ? 9.815 2.283 -18.793 1.00 61.31 100 ASN A CA 1
ATOM 797 C C . ASN A 1 100 ? 9.757 1.495 -17.468 1.00 61.31 100 ASN A C 1
ATOM 799 O O . ASN A 1 100 ? 8.732 1.534 -16.779 1.00 61.31 100 ASN A O 1
ATOM 803 N N . LYS A 1 101 ? 10.818 0.767 -17.094 1.00 58.41 101 LYS A N 1
ATOM 804 C CA . LYS A 1 101 ? 10.882 0.016 -15.820 1.00 58.41 101 LYS A CA 1
ATOM 805 C C . LYS A 1 101 ? 10.501 0.876 -14.611 1.00 58.41 101 LYS A C 1
ATOM 807 O O . LYS A 1 101 ? 9.844 0.377 -13.704 1.00 58.41 101 LYS A O 1
ATOM 812 N N . LEU A 1 102 ? 10.832 2.167 -14.634 1.00 57.09 102 LEU A N 1
ATOM 813 C CA . LEU A 1 102 ? 10.439 3.152 -13.630 1.00 57.09 102 LEU A CA 1
ATOM 814 C C . LEU A 1 102 ? 8.931 3.437 -13.652 1.00 57.09 102 LEU A C 1
ATOM 816 O O . LEU A 1 102 ? 8.317 3.551 -12.603 1.00 57.09 102 LEU A O 1
ATOM 820 N N . ALA A 1 103 ? 8.306 3.486 -14.830 1.00 55.41 103 ALA A N 1
ATOM 821 C CA . ALA A 1 103 ? 6.858 3.632 -14.982 1.00 55.41 103 ALA A CA 1
ATOM 822 C C . ALA A 1 103 ? 6.100 2.335 -14.650 1.00 55.41 103 ALA A C 1
ATOM 824 O O . ALA A 1 103 ? 4.960 2.389 -14.197 1.00 55.41 103 ALA A O 1
ATOM 825 N N . GLN A 1 104 ? 6.702 1.161 -14.858 1.00 58.88 104 GLN A N 1
ATOM 826 C CA . GLN A 1 104 ? 6.170 -0.111 -14.358 1.00 58.88 104 GLN A CA 1
ATOM 827 C C . GLN A 1 104 ? 6.291 -0.193 -12.839 1.00 58.88 104 GLN A C 1
ATOM 829 O O . GLN A 1 104 ? 5.342 -0.610 -12.190 1.00 58.88 104 GLN A O 1
ATOM 834 N N . ALA A 1 105 ? 7.419 0.240 -12.270 1.00 60.22 105 ALA A N 1
ATOM 835 C CA . ALA A 1 105 ? 7.606 0.342 -10.829 1.00 60.22 105 ALA A CA 1
ATOM 836 C C . ALA A 1 105 ? 6.645 1.365 -10.218 1.00 60.22 105 ALA A C 1
ATOM 838 O O . ALA A 1 105 ? 6.007 1.049 -9.229 1.00 60.22 105 ALA A O 1
ATOM 839 N N . ALA A 1 106 ? 6.459 2.530 -10.842 1.00 60.59 106 ALA A N 1
ATOM 840 C CA . ALA A 1 106 ? 5.506 3.546 -10.408 1.00 60.59 106 ALA A CA 1
ATOM 841 C C . ALA A 1 106 ? 4.057 3.075 -10.548 1.00 60.59 106 ALA A C 1
ATOM 843 O O . ALA A 1 106 ? 3.291 3.289 -9.628 1.00 60.59 106 ALA A O 1
ATOM 844 N N . ASN A 1 107 ? 3.679 2.371 -11.625 1.00 61.38 107 ASN A N 1
ATOM 845 C CA . ASN A 1 107 ? 2.347 1.756 -11.716 1.00 61.38 107 ASN A CA 1
ATOM 846 C C . ASN A 1 107 ? 2.171 0.643 -10.682 1.00 61.38 107 ASN A C 1
ATOM 848 O O . ASN A 1 107 ? 1.103 0.546 -10.108 1.00 61.38 107 ASN A O 1
ATOM 852 N N . ARG A 1 108 ? 3.197 -0.174 -10.411 1.00 64.00 108 ARG A N 1
ATOM 853 C CA . ARG A 1 108 ? 3.154 -1.171 -9.330 1.00 64.00 108 ARG A CA 1
ATOM 854 C C . ARG A 1 108 ? 3.032 -0.511 -7.965 1.00 64.00 108 ARG A C 1
ATOM 856 O O . ARG A 1 108 ? 2.294 -1.013 -7.138 1.00 64.00 108 ARG A O 1
ATOM 863 N N . LEU A 1 109 ? 3.731 0.600 -7.743 1.00 63.09 109 LEU A N 1
ATOM 864 C CA . LEU A 1 109 ? 3.659 1.381 -6.514 1.00 63.09 109 LEU A CA 1
ATOM 865 C C . LEU A 1 109 ? 2.313 2.098 -6.397 1.00 63.09 109 LEU A C 1
ATOM 867 O O . LEU A 1 109 ? 1.787 2.193 -5.308 1.00 63.09 109 LEU A O 1
ATOM 871 N N . GLU A 1 110 ? 1.741 2.579 -7.500 1.00 65.62 110 GLU A N 1
ATOM 872 C CA . GLU A 1 110 ? 0.435 3.239 -7.549 1.00 65.62 110 GLU A CA 1
ATOM 873 C C . GLU A 1 110 ? -0.707 2.221 -7.429 1.00 65.62 110 GLU A C 1
ATOM 875 O O . GLU A 1 110 ? -1.697 2.500 -6.772 1.00 65.62 110 GLU A O 1
ATOM 880 N N . GLU A 1 111 ? -0.583 1.027 -8.013 1.00 61.12 111 GLU A N 1
ATOM 881 C CA . GLU A 1 111 ? -1.507 -0.091 -7.801 1.00 61.12 111 GLU A CA 1
ATOM 882 C C . GLU A 1 111 ? -1.395 -0.644 -6.382 1.00 61.12 111 GLU A C 1
ATOM 884 O O . GLU A 1 111 ? -2.429 -0.897 -5.771 1.00 61.12 111 GLU A O 1
ATOM 889 N N . ALA A 1 112 ? -0.180 -0.760 -5.836 1.00 56.62 112 ALA A N 1
ATOM 890 C CA . ALA A 1 112 ? 0.042 -1.097 -4.434 1.00 56.62 112 ALA A CA 1
ATOM 891 C C . ALA A 1 112 ? -0.519 -0.008 -3.512 1.00 56.62 112 ALA A C 1
ATOM 893 O O . ALA A 1 112 ? -1.243 -0.337 -2.591 1.00 56.62 112 ALA A O 1
ATOM 894 N N . ALA A 1 113 ? -0.310 1.276 -3.813 1.00 58.94 113 ALA A N 1
ATOM 895 C CA . ALA A 1 113 ? -0.871 2.405 -3.067 1.00 58.94 113 ALA A CA 1
ATOM 896 C C . ALA A 1 113 ? -2.404 2.503 -3.192 1.00 58.94 113 ALA A C 1
ATOM 898 O O . ALA A 1 113 ? -3.072 2.968 -2.276 1.00 58.94 113 ALA A O 1
ATOM 899 N N . LYS A 1 114 ? -2.981 2.056 -4.318 1.00 56.31 114 LYS A N 1
ATOM 900 C CA . LYS A 1 114 ? -4.436 1.902 -4.510 1.00 56.31 114 LYS A CA 1
ATOM 901 C C . LYS A 1 114 ? -5.003 0.673 -3.799 1.00 56.31 114 LYS A C 1
ATOM 903 O O . LYS A 1 114 ? -6.213 0.617 -3.624 1.00 56.31 114 LYS A O 1
ATOM 908 N N . HIS A 1 115 ? -4.166 -0.302 -3.445 1.00 53.19 115 HIS A N 1
ATOM 909 C CA . HIS A 1 115 ? -4.528 -1.429 -2.580 1.00 53.19 115 HIS A CA 1
ATOM 910 C C . HIS A 1 115 ? -4.173 -1.167 -1.106 1.00 53.19 115 HIS A C 1
ATOM 912 O O . HIS A 1 115 ? -4.764 -1.799 -0.245 1.00 53.19 115 HIS A O 1
ATOM 918 N N . ASP A 1 116 ? -3.329 -0.172 -0.813 1.00 44.75 116 ASP A N 1
ATOM 919 C CA . ASP A 1 116 ? -3.156 0.484 0.496 1.00 44.75 116 ASP A CA 1
ATOM 920 C C . ASP A 1 116 ? -4.279 1.508 0.752 1.00 44.75 116 ASP A C 1
ATOM 922 O O . ASP A 1 116 ? -4.099 2.558 1.375 1.00 44.75 116 ASP A O 1
ATOM 926 N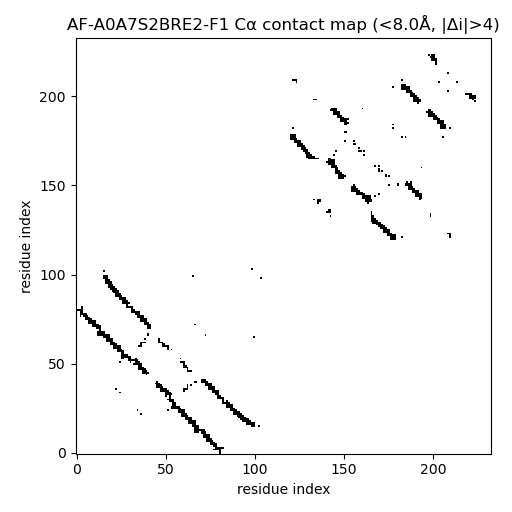 N . ILE A 1 117 ? -5.490 1.196 0.286 1.00 46.19 117 ILE A N 1
ATOM 927 C CA . ILE A 1 117 ? -6.657 1.731 0.965 1.00 46.19 117 ILE A CA 1
ATOM 928 C C . ILE A 1 117 ? -6.655 1.042 2.327 1.00 46.19 117 ILE A C 1
ATOM 930 O O . ILE A 1 117 ? -6.727 -0.181 2.431 1.00 46.19 117 ILE A O 1
ATOM 934 N N . ILE A 1 118 ? -6.529 1.870 3.357 1.00 49.91 118 ILE A N 1
ATOM 935 C CA . ILE A 1 118 ? -6.672 1.597 4.787 1.00 49.91 118 ILE A CA 1
ATOM 936 C C . ILE A 1 118 ? -8.130 1.152 5.061 1.00 49.91 118 ILE A C 1
ATOM 938 O O . ILE A 1 118 ? -8.851 1.778 5.825 1.00 49.91 118 ILE A O 1
ATOM 942 N N . ASP A 1 119 ? -8.598 0.105 4.382 1.00 46.22 119 ASP A N 1
ATOM 943 C CA . ASP A 1 119 ? -9.927 -0.502 4.544 1.00 46.22 119 ASP A CA 1
ATOM 944 C C . ASP A 1 119 ? -9.829 -1.902 5.166 1.00 46.22 119 ASP A C 1
ATOM 946 O O . ASP A 1 119 ? -10.824 -2.412 5.672 1.00 46.22 119 ASP A O 1
ATOM 950 N N . ASP A 1 120 ? -8.628 -2.488 5.217 1.00 53.12 120 ASP A N 1
ATOM 951 C CA . ASP A 1 120 ? -8.349 -3.751 5.914 1.00 53.12 120 ASP A CA 1
ATOM 952 C C . ASP A 1 120 ? -7.577 -3.497 7.218 1.00 53.12 120 ASP A C 1
ATOM 954 O O . ASP A 1 120 ? -6.676 -4.240 7.611 1.00 53.12 120 ASP A O 1
ATOM 958 N N . VAL A 1 121 ? -7.904 -2.393 7.902 1.00 65.12 121 VAL A N 1
ATOM 959 C CA . VAL A 1 121 ? -7.457 -2.211 9.282 1.00 65.12 121 VAL A CA 1
ATOM 960 C C . VAL A 1 121 ? -8.171 -3.265 10.118 1.00 65.12 121 VAL A C 1
ATOM 962 O O . VAL A 1 121 ? -9.402 -3.193 10.224 1.00 65.12 121 VAL A O 1
ATOM 965 N N . PRO A 1 122 ? -7.449 -4.213 10.744 1.00 76.62 122 PRO A N 1
ATOM 966 C CA . PRO A 1 122 ? -8.076 -5.131 11.674 1.00 76.62 122 PRO A CA 1
ATOM 967 C C . PRO A 1 122 ? -8.775 -4.294 12.744 1.00 76.62 122 PRO A C 1
ATOM 969 O O . PRO A 1 122 ? -8.139 -3.540 13.483 1.00 76.62 122 PRO A O 1
ATOM 972 N N . SER A 1 123 ? -10.100 -4.367 12.767 1.00 84.88 123 SER A N 1
ATOM 973 C CA . SER A 1 123 ? -10.929 -3.677 13.741 1.00 84.88 123 SER A CA 1
ATOM 974 C C . SER A 1 123 ? -12.020 -4.607 14.235 1.00 84.88 123 SER A C 1
ATOM 976 O O . SER A 1 123 ? -12.458 -5.507 13.518 1.00 84.88 123 SER A O 1
ATOM 978 N N . VAL A 1 124 ? -12.404 -4.418 15.490 1.00 87.31 124 VAL A N 1
ATOM 979 C CA . VAL A 1 124 ? -13.415 -5.230 16.166 1.00 87.31 124 VAL A CA 1
ATOM 980 C C . VAL A 1 124 ? -14.463 -4.287 16.730 1.00 87.31 124 VAL A C 1
ATOM 982 O O . VAL A 1 124 ? -14.132 -3.369 17.478 1.00 87.31 124 VAL A O 1
ATOM 985 N N . ASP A 1 125 ? -15.721 -4.515 16.368 1.00 90.00 125 ASP A N 1
ATOM 986 C CA . ASP A 1 125 ? -16.861 -3.949 17.081 1.00 90.00 125 ASP A CA 1
ATOM 987 C C . ASP A 1 125 ? -17.086 -4.779 18.352 1.00 90.00 125 ASP A C 1
ATOM 989 O O . ASP A 1 125 ? -17.384 -5.973 18.278 1.00 90.00 125 ASP A O 1
ATOM 993 N N . LEU A 1 126 ? -16.872 -4.161 19.515 1.00 90.69 126 LEU A N 1
ATOM 994 C CA . LEU A 1 126 ? -17.018 -4.785 20.825 1.00 90.69 126 LEU A CA 1
ATOM 995 C C . LEU A 1 126 ? -18.281 -4.255 21.508 1.00 90.69 126 LEU A C 1
ATOM 997 O O . LEU A 1 126 ? -18.373 -3.068 21.818 1.00 90.69 126 LEU A O 1
ATOM 1001 N N . ASP A 1 127 ? -19.209 -5.164 21.799 1.00 92.25 127 ASP A N 1
ATOM 1002 C CA . ASP A 1 127 ? -20.391 -4.891 22.612 1.00 92.25 127 ASP A CA 1
ATOM 1003 C C . ASP A 1 127 ? -20.186 -5.413 24.041 1.00 92.25 127 ASP A C 1
ATOM 1005 O O . ASP A 1 127 ? -20.172 -6.622 24.291 1.00 92.25 127 ASP A O 1
ATOM 1009 N N . VAL A 1 128 ? -20.070 -4.504 25.008 1.00 92.69 128 VAL A N 1
ATOM 1010 C CA . VAL A 1 128 ? -20.073 -4.822 26.439 1.00 92.69 128 VAL A CA 1
ATOM 1011 C C . VAL A 1 128 ? -21.510 -4.771 26.956 1.00 92.69 128 VAL A C 1
ATOM 1013 O O . VAL A 1 128 ? -22.063 -3.711 27.260 1.00 92.69 128 VAL A O 1
ATOM 1016 N N . ILE A 1 129 ? -22.135 -5.944 27.047 1.00 93.94 129 ILE A N 1
ATOM 1017 C CA . ILE A 1 129 ? -23.553 -6.068 27.405 1.00 93.94 129 ILE A CA 1
ATOM 1018 C C . ILE A 1 129 ? -23.796 -5.732 28.880 1.00 93.94 129 ILE A C 1
ATOM 1020 O O . ILE A 1 129 ? -24.634 -4.887 29.193 1.00 93.94 129 ILE A O 1
ATOM 1024 N N . GLY A 1 130 ? -23.068 -6.375 29.792 1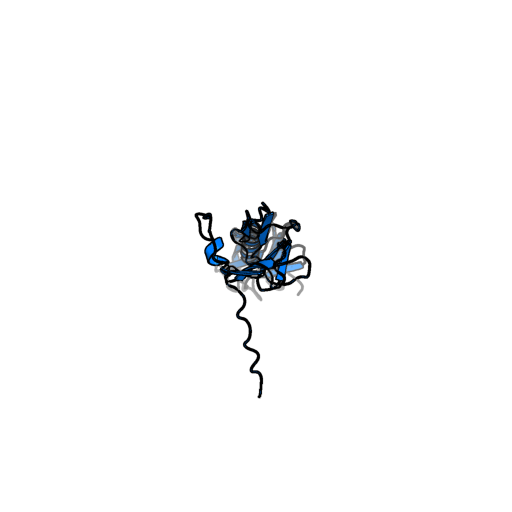.00 91.38 130 GLY A N 1
ATOM 1025 C CA . GLY A 1 130 ? -23.311 -6.281 31.228 1.00 91.38 130 GLY A CA 1
ATOM 1026 C C . GLY A 1 130 ? -22.338 -7.118 32.051 1.00 91.38 130 GLY A C 1
ATOM 1027 O O . GLY A 1 130 ? -21.495 -7.825 31.502 1.00 91.38 130 GLY A O 1
ATOM 1028 N N . ALA A 1 131 ? -22.488 -7.054 33.369 1.00 91.62 131 ALA A N 1
ATOM 1029 C CA . ALA A 1 131 ? -21.818 -7.933 34.320 1.00 91.62 131 ALA A CA 1
ATOM 1030 C C . ALA A 1 131 ? -22.846 -8.504 35.302 1.00 91.62 131 ALA A C 1
ATOM 1032 O O . ALA A 1 131 ? -23.937 -7.958 35.458 1.00 91.62 131 ALA A O 1
ATOM 1033 N N . HIS A 1 132 ? -22.486 -9.598 35.967 1.00 89.56 132 HIS A N 1
ATOM 1034 C CA . HIS A 1 132 ? -23.340 -10.260 36.948 1.00 89.56 132 HIS A CA 1
ATOM 1035 C C . HIS A 1 132 ? -22.572 -10.562 38.224 1.00 89.56 132 HIS A C 1
ATOM 1037 O O . HIS A 1 132 ? -21.382 -10.872 38.166 1.00 89.56 132 HIS A O 1
ATOM 1043 N N . ASN A 1 133 ? -23.271 -10.535 39.361 1.00 88.00 133 ASN A N 1
ATOM 1044 C CA . ASN A 1 133 ? -22.705 -10.837 40.680 1.00 88.00 133 ASN A CA 1
ATOM 1045 C C . ASN A 1 133 ? -21.439 -10.025 41.014 1.00 88.00 133 ASN A C 1
ATOM 1047 O O . ASN A 1 133 ? -20.470 -10.578 41.541 1.00 88.00 133 ASN A O 1
ATOM 1051 N N . LEU A 1 134 ? -21.431 -8.719 40.724 1.00 87.31 134 LEU A N 1
ATOM 1052 C CA . LEU A 1 134 ? -20.329 -7.862 41.160 1.00 87.31 134 LEU A CA 1
ATOM 1053 C C . LEU A 1 134 ? -20.172 -7.922 42.693 1.00 87.31 134 LEU A C 1
ATOM 1055 O O . LEU A 1 134 ? -21.179 -7.978 43.410 1.00 87.31 134 LEU A O 1
ATOM 1059 N N . PRO A 1 135 ? -18.933 -7.908 43.216 1.00 81.88 135 PRO A N 1
ATOM 1060 C CA . PRO A 1 135 ? -18.688 -8.008 44.646 1.00 81.88 135 PRO A CA 1
ATOM 1061 C C . PRO A 1 135 ? -19.289 -6.822 45.405 1.00 81.88 135 PRO A C 1
ATOM 1063 O O . PRO A 1 135 ? -19.423 -5.712 44.889 1.00 81.88 135 PRO A O 1
ATOM 1066 N N . LEU A 1 136 ? -19.621 -7.061 46.674 1.00 72.94 136 LEU A N 1
ATOM 1067 C CA . LEU A 1 136 ? -19.940 -5.985 47.604 1.00 72.94 136 LEU A CA 1
ATOM 1068 C C . LEU A 1 136 ? -18.684 -5.155 47.860 1.00 72.94 136 LEU A C 1
ATOM 1070 O O . LEU A 1 136 ? -17.633 -5.702 48.196 1.00 72.94 136 LEU A O 1
ATOM 1074 N N . LEU A 1 137 ? -18.823 -3.834 47.780 1.00 69.81 137 LEU A N 1
ATOM 1075 C CA . LEU A 1 137 ? -17.796 -2.929 48.279 1.00 69.81 137 LEU A CA 1
ATOM 1076 C C . LEU A 1 137 ? -17.588 -3.134 49.781 1.00 69.81 137 LEU A C 1
ATOM 1078 O O . LEU A 1 137 ? -18.507 -3.530 50.505 1.00 69.81 137 LEU A O 1
ATOM 1082 N N . HIS A 1 138 ? -16.395 -2.786 50.268 1.00 63.12 138 HIS A N 1
ATOM 1083 C CA . HIS A 1 138 ? -15.994 -2.941 51.673 1.00 63.12 138 HIS A CA 1
ATOM 1084 C C . HIS A 1 138 ? -16.977 -2.293 52.673 1.00 63.12 138 HIS A C 1
ATOM 1086 O O . HIS A 1 138 ? -17.075 -2.696 53.829 1.00 63.12 138 HIS A O 1
ATOM 1092 N N . ASN A 1 139 ? -17.760 -1.308 52.227 1.00 67.88 139 ASN A N 1
ATOM 1093 C CA . ASN A 1 139 ? -18.754 -0.594 53.030 1.00 67.88 139 ASN A CA 1
ATOM 1094 C C . ASN A 1 139 ? -20.188 -1.172 52.947 1.00 67.88 139 ASN A C 1
ATOM 1096 O O . ASN A 1 139 ? -21.118 -0.554 53.473 1.00 67.88 139 ASN A O 1
ATOM 1100 N N . GLY A 1 140 ? -20.392 -2.307 52.269 1.00 67.75 140 GLY A N 1
ATOM 1101 C CA . GLY A 1 140 ? -21.701 -2.943 52.087 1.00 67.75 140 GLY A CA 1
ATOM 1102 C C . GLY A 1 140 ? -22.682 -2.145 51.220 1.00 67.75 140 GLY A C 1
ATOM 1103 O O . GLY A 1 140 ? -23.877 -2.452 51.210 1.00 67.75 140 GLY A O 1
ATOM 1104 N N . LYS A 1 141 ? -22.221 -1.100 50.520 1.00 68.56 141 LYS A N 1
ATOM 1105 C CA . LYS A 1 141 ? -23.062 -0.313 49.617 1.00 68.56 141 LYS A CA 1
ATOM 1106 C C . LYS A 1 141 ? -23.131 -0.968 48.235 1.00 68.56 141 LYS A C 1
ATOM 1108 O O . LYS A 1 141 ? -22.153 -1.561 47.785 1.00 68.56 141 LYS A O 1
ATOM 1113 N N . PRO A 1 142 ? -24.273 -0.825 47.543 1.00 70.50 142 PRO A N 1
ATOM 1114 C CA . PRO A 1 142 ? -24.375 -1.165 46.134 1.00 70.50 142 PRO A CA 1
ATOM 1115 C C . PRO A 1 142 ? -23.371 -0.377 45.294 1.00 70.50 142 PRO A C 1
ATOM 1117 O O . PRO A 1 142 ? -23.233 0.833 45.480 1.00 70.50 142 PRO A O 1
ATOM 1120 N N . CYS A 1 143 ? -22.734 -1.072 44.360 1.00 80.19 143 CYS A N 1
ATOM 1121 C CA . CYS A 1 143 ? -21.804 -0.509 43.394 1.00 80.19 143 CYS A CA 1
ATOM 1122 C C . CYS A 1 143 ? -22.511 0.493 42.477 1.00 80.19 143 CYS A C 1
ATOM 1124 O O . CYS A 1 143 ? -23.670 0.274 42.102 1.00 80.19 143 CYS A O 1
ATOM 1126 N N . ASN A 1 144 ? -21.816 1.551 42.066 1.00 91.19 144 ASN A N 1
ATOM 1127 C CA . ASN A 1 144 ? -22.252 2.395 40.960 1.00 91.19 144 ASN A CA 1
ATOM 1128 C C . ASN A 1 144 ? -21.332 2.183 39.743 1.00 91.19 144 ASN A C 1
ATOM 1130 O O . ASN A 1 144 ? -20.492 3.044 39.466 1.00 91.19 144 ASN A O 1
ATOM 1134 N N . PRO A 1 145 ? -21.428 1.030 39.056 1.00 94.25 145 PRO A N 1
ATOM 1135 C CA . PRO A 1 145 ? -20.356 0.581 38.192 1.00 94.25 145 PRO A CA 1
ATOM 1136 C C . PRO A 1 145 ? -20.405 1.220 36.795 1.00 94.25 145 PRO A C 1
ATOM 1138 O O . PRO A 1 145 ? -21.481 1.469 36.233 1.00 94.25 145 PRO A O 1
ATOM 1141 N N . TYR A 1 146 ? -19.230 1.412 36.208 1.00 96.25 146 TYR A N 1
ATOM 1142 C CA . TYR A 1 146 ? -19.023 1.707 34.790 1.00 96.25 146 TYR A CA 1
ATOM 1143 C C . TYR A 1 146 ? -17.912 0.814 34.223 1.00 96.25 146 TYR A C 1
ATOM 1145 O O . TYR A 1 146 ? -17.166 0.189 34.978 1.00 96.25 146 TYR A O 1
ATOM 1153 N N . VAL A 1 147 ? -17.826 0.726 32.898 1.00 96.7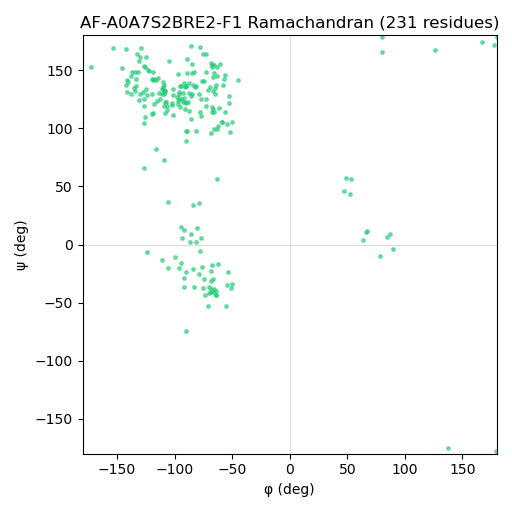5 147 VAL A N 1
ATOM 1154 C CA . VAL A 1 147 ? -16.789 -0.038 32.198 1.00 96.75 147 VAL A CA 1
ATOM 1155 C C . VAL A 1 147 ? -15.814 0.902 31.518 1.00 96.75 147 VAL A C 1
ATOM 1157 O O . VAL A 1 147 ? -16.225 1.858 30.863 1.00 96.75 147 VAL A O 1
ATOM 1160 N N . GLU A 1 148 ? -14.534 0.582 31.624 1.00 97.44 148 GLU A N 1
ATOM 1161 C CA . GLU A 1 148 ? -13.462 1.153 30.824 1.00 97.44 148 GLU A CA 1
ATOM 1162 C C . GLU A 1 148 ? -12.874 0.063 29.927 1.00 97.44 148 GLU A C 1
ATOM 1164 O O . GLU A 1 148 ? -12.578 -1.044 30.382 1.00 97.44 148 GLU A O 1
ATOM 1169 N N . VAL A 1 149 ? -12.736 0.364 28.639 1.00 96.62 149 VAL A N 1
ATOM 1170 C CA . VAL A 1 149 ? -12.093 -0.518 27.666 1.00 96.62 149 VAL A CA 1
ATOM 1171 C C . VAL A 1 149 ? -10.762 0.106 27.280 1.00 96.62 149 VAL A C 1
ATOM 1173 O O . VAL A 1 149 ? -10.709 1.286 26.920 1.00 96.62 149 VAL A O 1
ATOM 1176 N N . LEU A 1 150 ? -9.699 -0.690 27.346 1.00 96.06 150 LEU A N 1
ATOM 1177 C CA . LEU A 1 150 ? -8.340 -0.280 27.028 1.00 96.06 150 LEU A CA 1
ATOM 1178 C C . LEU A 1 150 ? -7.754 -1.150 25.915 1.00 96.06 150 LEU A C 1
ATOM 1180 O O . LEU A 1 150 ? -8.073 -2.334 25.799 1.00 96.06 150 LEU A O 1
ATOM 1184 N N . LEU A 1 151 ? -6.868 -0.556 25.118 1.00 94.12 151 LEU A N 1
ATOM 1185 C CA . LEU A 1 151 ? -6.059 -1.232 24.108 1.00 94.12 151 LEU A CA 1
ATOM 1186 C C . LEU A 1 151 ? -4.580 -0.903 24.356 1.00 94.12 151 LEU A C 1
ATOM 1188 O O . LEU A 1 151 ? -4.162 0.231 24.123 1.00 94.12 151 LEU A O 1
ATOM 1192 N N . ASN A 1 152 ? -3.791 -1.882 24.812 1.00 92.50 152 ASN A N 1
ATOM 1193 C CA . ASN A 1 152 ? -2.413 -1.685 25.297 1.00 92.50 152 ASN A CA 1
ATOM 1194 C C . ASN A 1 152 ? -2.315 -0.529 26.312 1.00 92.50 152 ASN A C 1
ATOM 1196 O O . ASN A 1 152 ? -1.609 0.452 26.069 1.00 92.50 152 ASN A O 1
ATOM 1200 N N . 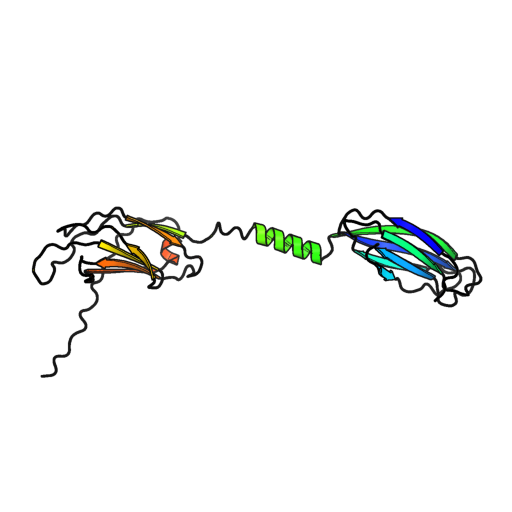ASP A 1 153 ? -3.083 -0.623 27.401 1.00 92.50 153 ASP A N 1
ATOM 1201 C CA . ASP A 1 153 ? -3.146 0.357 28.501 1.00 92.50 153 ASP A CA 1
ATOM 1202 C C . ASP A 1 153 ? -3.661 1.764 28.131 1.00 92.50 153 ASP A C 1
ATOM 1204 O O . ASP A 1 153 ? -3.707 2.658 28.977 1.00 92.50 153 ASP A O 1
ATOM 1208 N N . GLU A 1 154 ? -4.092 1.981 26.886 1.00 94.12 154 GLU A N 1
ATOM 1209 C CA . GLU A 1 154 ? -4.709 3.232 26.447 1.00 94.12 154 GLU A CA 1
ATOM 1210 C C . GLU A 1 154 ? -6.234 3.117 26.472 1.00 94.12 154 GLU A C 1
ATOM 1212 O O . GLU A 1 154 ? -6.803 2.239 25.823 1.00 94.12 154 GLU A O 1
ATOM 1217 N N . VAL A 1 155 ? -6.903 4.017 27.197 1.00 95.50 155 VAL A N 1
ATOM 1218 C CA . VAL A 1 155 ? -8.370 4.052 27.275 1.00 95.50 155 VAL A CA 1
ATOM 1219 C C . VAL A 1 155 ? -8.956 4.414 25.914 1.00 95.50 155 VAL A C 1
ATOM 1221 O O . VAL A 1 155 ? -8.800 5.535 25.432 1.00 95.50 155 VAL A O 1
ATOM 1224 N N . VAL A 1 156 ? -9.676 3.469 25.314 1.00 95.12 156 VAL A N 1
ATOM 1225 C CA . VAL A 1 156 ? -10.365 3.656 24.028 1.00 95.12 156 VAL A CA 1
ATOM 1226 C C . VAL A 1 156 ? -11.835 4.025 24.206 1.00 95.12 156 VAL A C 1
ATOM 1228 O O . VAL A 1 156 ? -12.445 4.582 23.294 1.00 95.12 156 VAL A O 1
ATOM 1231 N N . GLY A 1 157 ? -12.412 3.741 25.375 1.00 96.06 157 GLY A N 1
ATOM 1232 C CA . GLY A 1 157 ? -13.806 4.046 25.650 1.00 96.06 157 GLY A CA 1
ATOM 1233 C C . GLY A 1 157 ? -14.217 3.800 27.097 1.00 96.06 157 GLY A C 1
ATOM 1234 O O . GLY A 1 157 ? -13.665 2.940 27.781 1.00 96.06 157 GLY A O 1
ATOM 1235 N N . THR A 1 158 ? -15.222 4.551 27.542 1.00 97.06 158 THR A N 1
ATOM 1236 C CA . THR A 1 158 ? -15.814 4.438 28.876 1.00 97.06 158 THR A CA 1
ATOM 1237 C C . THR A 1 158 ? -17.336 4.464 28.757 1.00 97.06 158 THR A C 1
ATOM 1239 O O . THR A 1 158 ? -17.890 5.290 28.025 1.00 97.06 158 THR A O 1
ATOM 1242 N N . SER A 1 159 ? -18.021 3.564 29.461 1.00 97.38 159 SER A N 1
ATOM 1243 C CA . SER A 1 159 ? -19.483 3.518 29.494 1.00 97.38 159 SER A CA 1
ATOM 1244 C C . SER A 1 159 ? -20.073 4.592 30.409 1.00 97.38 159 SER A C 1
ATOM 1246 O O . SER A 1 159 ? -19.390 5.197 31.234 1.00 97.38 159 SER A O 1
ATOM 1248 N N . GLU A 1 160 ? -21.392 4.768 30.338 1.00 95.69 160 GLU A N 1
ATOM 1249 C CA . GLU A 1 160 ? -22.111 5.484 31.389 1.00 95.69 160 GLU A CA 1
ATOM 1250 C C . GLU A 1 160 ? -22.057 4.722 32.719 1.00 95.69 160 GLU A C 1
ATOM 1252 O O . GLU A 1 160 ? -21.948 3.491 32.767 1.00 95.69 160 GLU A O 1
ATOM 1257 N N . GLN A 1 161 ? -22.182 5.479 33.804 1.00 95.12 161 GLN A N 1
ATOM 1258 C CA . GLN A 1 161 ? -22.244 4.951 35.154 1.00 95.12 161 GLN A CA 1
ATOM 1259 C C . GLN A 1 161 ? -23.671 4.534 35.522 1.00 95.12 161 GLN A C 1
ATOM 1261 O O . GLN A 1 161 ? -24.614 5.326 35.428 1.00 95.12 161 GLN A O 1
ATOM 1266 N N . LEU A 1 162 ? -23.831 3.311 36.026 1.00 93.75 162 LEU A N 1
ATOM 1267 C CA . LEU A 1 162 ? -25.107 2.815 36.538 1.00 93.75 162 LEU A CA 1
ATOM 1268 C C . LEU A 1 162 ? -25.178 2.969 38.052 1.00 93.75 162 LEU A C 1
ATOM 1270 O O . LEU A 1 162 ? -24.174 2.872 38.741 1.00 93.75 162 LEU A O 1
ATOM 1274 N N . LYS A 1 163 ? -26.373 3.217 38.593 1.00 91.88 163 LYS A N 1
ATOM 1275 C CA . LYS A 1 163 ? -26.547 3.478 40.027 1.00 91.88 163 LYS A CA 1
ATOM 1276 C C . LYS A 1 163 ? -26.992 2.226 40.767 1.00 91.88 163 LYS A C 1
ATOM 1278 O O . LYS A 1 163 ? -28.051 1.681 40.466 1.00 91.88 163 LYS A O 1
ATOM 1283 N N . LYS A 1 164 ? -26.254 1.878 41.819 1.00 89.06 164 LYS A N 1
ATOM 1284 C CA . LYS A 1 164 ? -26.627 0.926 42.868 1.00 89.06 164 LYS A CA 1
ATOM 1285 C C . LYS A 1 164 ? -27.058 -0.447 42.347 1.00 89.06 164 LYS A C 1
ATOM 1287 O O . LYS A 1 164 ? -28.157 -0.902 42.661 1.00 89.06 164 LYS A O 1
ATOM 1292 N N . THR A 1 165 ? -26.198 -1.109 41.581 1.00 89.81 165 THR A N 1
ATOM 1293 C CA . THR A 1 165 ? -26.483 -2.429 41.000 1.00 89.81 165 THR A CA 1
ATOM 1294 C C . THR A 1 165 ? -25.286 -3.375 41.097 1.00 89.81 165 THR A C 1
ATOM 1296 O O . THR A 1 165 ? -24.142 -2.943 40.983 1.00 89.81 165 THR A O 1
ATOM 1299 N N . PHE A 1 166 ? -25.563 -4.666 41.297 1.00 88.69 166 PHE A N 1
ATOM 1300 C CA . PHE A 1 166 ? -24.578 -5.757 41.222 1.00 88.69 166 PHE A CA 1
ATOM 1301 C C . PHE A 1 166 ? -24.627 -6.501 39.883 1.00 88.69 166 PHE A C 1
ATOM 1303 O O . PHE A 1 166 ? -23.726 -7.275 39.572 1.00 88.69 166 PHE A O 1
ATOM 1310 N N . ASP A 1 167 ? -25.664 -6.231 39.090 1.00 91.06 167 ASP A N 1
ATOM 1311 C CA . ASP A 1 167 ? -25.915 -6.831 37.785 1.00 91.06 167 ASP A CA 1
ATOM 1312 C C . ASP A 1 167 ? -26.120 -5.710 36.752 1.00 91.06 167 ASP A C 1
ATOM 1314 O O . ASP A 1 167 ? -27.248 -5.458 36.308 1.00 91.06 167 ASP A O 1
ATOM 1318 N N . PRO A 1 168 ? -25.081 -4.907 36.463 1.00 93.00 168 PRO A N 1
ATOM 1319 C CA . PRO A 1 168 ? -25.191 -3.820 35.501 1.00 93.00 168 PRO A CA 1
ATOM 1320 C C . PRO A 1 168 ? -25.423 -4.332 34.077 1.00 93.00 168 PRO A C 1
ATOM 1322 O O . PRO A 1 168 ? -24.841 -5.326 33.651 1.00 93.00 168 PRO A O 1
ATOM 1325 N N . VAL A 1 169 ? -26.227 -3.587 33.319 1.00 95.31 169 VAL A N 1
ATOM 1326 C CA . VAL A 1 169 ? -26.446 -3.794 31.883 1.00 95.31 169 VAL A CA 1
ATOM 1327 C C . VAL A 1 169 ? -26.161 -2.473 31.182 1.00 95.31 169 VAL A C 1
ATOM 1329 O O . VAL A 1 169 ? -26.962 -1.542 31.274 1.00 95.31 169 VAL A O 1
ATOM 1332 N N . TRP A 1 170 ? -25.010 -2.380 30.520 1.00 95.50 170 TRP A N 1
ATOM 1333 C CA . TRP A 1 170 ? -24.560 -1.159 29.851 1.00 95.50 170 TRP A CA 1
ATOM 1334 C C . TRP A 1 170 ? -24.982 -1.102 28.385 1.00 95.50 170 TRP A C 1
ATOM 1336 O O . TRP A 1 170 ? -25.327 -0.025 27.911 1.00 95.50 170 TRP A O 1
ATOM 1346 N N . ASN A 1 171 ? -24.981 -2.239 27.674 1.00 93.81 171 ASN A N 1
ATOM 1347 C CA . ASN A 1 171 ? -25.098 -2.282 26.207 1.00 93.81 171 ASN A CA 1
ATOM 1348 C C . ASN A 1 171 ? -24.158 -1.265 25.532 1.00 93.81 171 ASN A C 1
ATOM 1350 O O . ASN A 1 171 ? -24.571 -0.479 24.678 1.00 93.81 171 ASN A O 1
ATOM 1354 N N . TYR A 1 172 ? -22.907 -1.236 25.990 1.00 95.88 172 TYR A N 1
ATOM 1355 C CA . TYR A 1 172 ? -21.911 -0.271 25.554 1.00 95.88 172 TYR A CA 1
ATOM 1356 C C . TYR A 1 172 ? -21.172 -0.791 24.322 1.00 95.88 172 TYR A C 1
ATOM 1358 O O . TYR A 1 172 ? -20.573 -1.860 24.373 1.00 95.88 172 TYR A O 1
ATOM 1366 N N . HIS A 1 173 ? -21.206 -0.026 23.233 1.00 94.75 173 HIS A N 1
ATOM 1367 C CA . HIS A 1 173 ? -20.493 -0.338 21.995 1.00 94.75 173 HIS A CA 1
ATOM 1368 C C . HIS A 1 173 ? -19.219 0.501 21.893 1.00 94.75 173 HIS A C 1
ATOM 1370 O O . HIS A 1 173 ? -19.246 1.717 22.109 1.00 94.75 173 HIS A O 1
ATOM 1376 N N . VAL A 1 174 ? -18.110 -0.143 21.536 1.00 94.62 174 VAL A N 1
ATOM 1377 C CA . VAL A 1 174 ? -16.849 0.521 21.203 1.00 94.62 174 VAL A CA 1
ATOM 1378 C C . VAL A 1 174 ? -16.184 -0.178 20.022 1.00 94.62 174 VAL A C 1
ATOM 1380 O O . VAL A 1 174 ? -16.175 -1.404 19.921 1.00 94.62 174 VAL A O 1
ATOM 1383 N N . LYS A 1 175 ? -15.599 0.609 19.117 1.00 92.00 175 LYS A N 1
ATOM 1384 C CA . LYS A 1 175 ? -14.818 0.089 17.995 1.00 92.00 175 LYS A CA 1
ATOM 1385 C C . LYS A 1 175 ? -13.332 0.102 18.339 1.00 92.00 175 LYS A C 1
ATOM 1387 O O . LYS A 1 175 ? -12.759 1.166 18.565 1.00 92.00 175 LYS A O 1
ATOM 1392 N N . LEU A 1 176 ? -12.700 -1.066 18.314 1.00 90.50 176 LEU A N 1
ATOM 1393 C CA . LEU A 1 176 ? -11.263 -1.233 18.524 1.00 90.50 176 LEU A CA 1
ATOM 1394 C C . LEU A 1 176 ? -10.539 -1.197 17.180 1.00 90.50 176 LEU A C 1
ATOM 1396 O O . LEU A 1 176 ? -10.880 -1.962 16.280 1.00 90.50 176 LEU A O 1
ATOM 1400 N N . SER A 1 177 ? -9.538 -0.328 17.041 1.00 89.56 177 SER A N 1
ATOM 1401 C CA . SER A 1 177 ? -8.685 -0.248 15.851 1.00 89.56 177 SER A CA 1
ATOM 1402 C C . SER A 1 177 ? -7.288 -0.758 16.179 1.00 89.56 177 SER A C 1
ATOM 1404 O O . SER A 1 177 ? -6.593 -0.174 17.007 1.00 89.56 177 SER A O 1
ATOM 1406 N N . PHE A 1 178 ? -6.847 -1.817 15.501 1.00 84.81 178 PHE A N 1
ATOM 1407 C CA . PHE A 1 178 ? -5.526 -2.408 15.716 1.00 84.81 178 PHE A CA 1
ATOM 1408 C C . PHE A 1 178 ? -4.464 -1.859 14.744 1.00 84.81 178 PHE A C 1
ATOM 1410 O O . PHE A 1 178 ? -3.396 -2.455 14.623 1.00 84.81 178 PHE A O 1
ATOM 1417 N N . LEU A 1 179 ? -4.725 -0.734 14.057 1.00 79.62 179 LEU A N 1
ATOM 1418 C CA . LEU A 1 179 ? -3.846 -0.185 13.010 1.00 79.62 179 LEU A CA 1
ATOM 1419 C C . LEU A 1 179 ? -2.410 0.053 13.490 1.00 79.62 179 LEU A C 1
ATOM 1421 O O . LEU A 1 179 ? -1.457 -0.411 12.874 1.00 79.62 179 LEU A O 1
ATOM 1425 N N . GLU A 1 180 ? -2.267 0.787 14.591 1.00 74.19 180 GLU A N 1
ATOM 1426 C CA . GLU A 1 180 ? -0.958 1.189 15.117 1.00 74.19 180 GLU A CA 1
ATOM 1427 C C . GLU A 1 180 ? -0.415 0.189 16.138 1.00 74.19 180 GLU A C 1
ATOM 1429 O O . GLU A 1 180 ? 0.794 0.037 16.297 1.00 74.19 180 GLU A O 1
ATOM 1434 N N . LYS A 1 181 ? -1.323 -0.494 16.841 1.00 78.38 181 LYS A N 1
ATOM 1435 C CA . LYS A 1 181 ? -1.000 -1.364 17.974 1.00 78.38 181 LYS A CA 1
ATOM 1436 C C . LYS A 1 181 ? -0.742 -2.819 17.537 1.00 78.38 181 LYS A C 1
ATOM 1438 O O . LYS A 1 181 ? 0.000 -3.545 18.191 1.00 78.38 181 LYS A O 1
ATOM 1443 N N . GLY A 1 182 ? -1.289 -3.232 16.389 1.00 78.44 182 GLY A N 1
ATOM 1444 C CA . GLY A 1 182 ? -1.136 -4.565 15.801 1.00 78.44 182 GLY A CA 1
ATOM 1445 C C . GLY A 1 182 ? -2.049 -5.635 16.424 1.00 78.44 182 GLY A C 1
ATOM 1446 O O . GLY A 1 182 ? -2.604 -5.440 17.503 1.00 78.44 182 GLY A O 1
ATOM 1447 N N . PRO A 1 183 ? -2.208 -6.808 15.784 1.00 78.12 183 PRO A N 1
ATOM 1448 C CA . PRO A 1 183 ? -3.131 -7.857 16.234 1.00 78.12 183 PRO A CA 1
ATOM 1449 C C . PRO A 1 183 ? -2.722 -8.520 17.556 1.00 78.12 183 PRO A C 1
ATOM 1451 O O . PRO A 1 183 ? -3.546 -9.161 18.189 1.00 78.12 183 PRO A O 1
ATOM 1454 N N . MET A 1 184 ? -1.470 -8.378 17.991 1.00 82.75 184 MET A N 1
ATOM 1455 C CA . MET A 1 184 ? -0.990 -8.919 19.272 1.00 82.75 184 MET A CA 1
ATOM 1456 C C . MET A 1 184 ? -1.252 -7.979 20.455 1.00 82.75 184 MET A C 1
ATOM 1458 O O . MET A 1 184 ? -0.733 -8.212 21.538 1.00 82.75 184 MET A O 1
ATOM 1462 N N . SER A 1 185 ? -2.022 -6.912 20.239 1.00 89.62 185 SER A N 1
ATOM 1463 C CA . SER A 1 185 ? -2.387 -5.981 21.305 1.00 89.62 185 SER A CA 1
ATOM 1464 C C . SER A 1 185 ? -3.265 -6.647 22.349 1.00 89.62 185 SER A C 1
ATOM 1466 O O . SER A 1 185 ? -4.099 -7.486 22.014 1.00 89.62 185 SER A O 1
ATOM 1468 N N . GLU A 1 186 ? -3.127 -6.221 23.591 1.00 92.44 186 GLU A N 1
ATOM 1469 C CA . GLU A 1 186 ? -3.986 -6.624 24.690 1.00 92.44 186 GLU A CA 1
ATOM 1470 C C . GLU A 1 186 ? -5.208 -5.705 24.764 1.00 92.44 186 GLU A C 1
ATOM 1472 O O . GLU A 1 186 ? -5.089 -4.477 24.737 1.00 92.44 186 GLU A O 1
ATOM 1477 N N . VAL A 1 187 ? -6.390 -6.312 24.836 1.00 93.62 187 VAL A N 1
ATOM 1478 C CA . VAL A 1 187 ? -7.652 -5.631 25.116 1.00 93.62 187 VAL A CA 1
ATOM 1479 C C . VAL A 1 187 ? -8.012 -5.903 26.563 1.00 93.62 187 VAL A C 1
ATOM 1481 O O . VAL A 1 187 ? -8.217 -7.055 26.945 1.00 93.62 187 VAL A O 1
ATOM 1484 N N . GLN A 1 188 ? -8.126 -4.841 27.349 1.00 95.06 188 GLN A N 1
ATOM 1485 C CA . GLN A 1 188 ? -8.486 -4.929 28.757 1.00 95.06 188 GLN A CA 1
ATOM 1486 C C . GLN A 1 188 ? -9.886 -4.349 28.943 1.00 95.06 188 GLN A C 1
ATOM 1488 O O . GLN A 1 188 ? -10.204 -3.281 28.416 1.00 95.06 188 GLN A O 1
ATOM 1493 N N . ILE A 1 189 ? -10.736 -5.053 29.683 1.00 94.75 189 ILE A N 1
ATOM 1494 C CA . ILE A 1 189 ? -12.073 -4.585 30.050 1.00 94.75 189 ILE A CA 1
ATOM 1495 C C . ILE A 1 189 ? -12.111 -4.508 31.568 1.00 94.75 189 ILE A C 1
ATOM 1497 O O . ILE A 1 189 ? -12.053 -5.531 32.251 1.00 94.75 189 ILE A O 1
ATOM 1501 N N . ARG A 1 190 ? -12.213 -3.289 32.092 1.00 95.12 190 ARG A N 1
ATOM 1502 C CA . ARG A 1 190 ? -12.212 -2.998 33.524 1.00 95.12 190 ARG A CA 1
ATOM 1503 C C . ARG A 1 190 ? -13.591 -2.546 33.964 1.00 95.12 190 ARG A C 1
ATOM 1505 O O . ARG A 1 190 ? -14.208 -1.708 33.313 1.00 95.12 190 ARG A O 1
ATOM 1512 N N . VAL A 1 191 ? -14.066 -3.071 35.086 1.00 94.31 191 VAL A N 1
ATOM 1513 C CA . VAL A 1 191 ? -15.271 -2.592 35.768 1.00 94.31 191 VAL A CA 1
ATOM 1514 C C . VAL A 1 191 ? -14.829 -1.760 36.962 1.00 94.31 191 VAL A C 1
ATOM 1516 O O . VAL A 1 191 ? -14.128 -2.268 37.835 1.00 94.31 191 VAL A O 1
ATOM 1519 N N . LEU A 1 192 ? -15.247 -0.497 37.020 1.00 93.06 192 LEU A N 1
ATOM 1520 C CA . LEU A 1 192 ? -14.859 0.452 38.067 1.00 93.06 192 LEU A CA 1
ATOM 1521 C C . LEU A 1 192 ? -16.080 1.058 38.773 1.00 93.06 192 LEU A C 1
ATOM 1523 O O . LEU A 1 192 ? -17.193 1.016 38.248 1.00 93.06 192 LEU A O 1
ATOM 1527 N N . GLN A 1 193 ? -15.871 1.620 39.963 1.00 90.69 193 GLN A N 1
ATOM 1528 C CA . GLN A 1 193 ? -16.832 2.434 40.730 1.00 90.69 193 GLN A CA 1
ATOM 1529 C C . GLN A 1 193 ? -16.809 3.916 40.343 1.00 90.69 193 GLN A C 1
ATOM 1531 O O . GLN A 1 193 ? -15.878 4.346 39.680 1.00 90.69 193 GLN A O 1
ATOM 1536 N N . ASP A 1 194 ? -17.760 4.732 40.835 1.00 88.12 194 ASP A N 1
ATOM 1537 C CA . ASP A 1 194 ? -17.767 6.202 40.632 1.00 88.12 194 ASP A CA 1
ATOM 1538 C C . ASP A 1 194 ? -16.450 6.877 40.990 1.00 88.12 194 ASP A C 1
ATOM 1540 O O . ASP A 1 194 ? -16.099 7.900 40.406 1.00 88.12 194 ASP A O 1
ATOM 1544 N N . ASP A 1 195 ? -15.808 6.383 42.041 1.00 87.06 195 ASP A N 1
ATOM 1545 C CA . ASP A 1 195 ? -14.584 6.946 42.593 1.00 87.06 195 ASP A CA 1
ATOM 1546 C C . ASP A 1 195 ? -13.321 6.414 41.902 1.00 87.06 195 ASP A C 1
ATOM 1548 O O . ASP A 1 195 ? -12.217 6.822 42.263 1.00 87.06 195 ASP A O 1
ATOM 1552 N N . GLY A 1 196 ? -13.482 5.559 40.887 1.00 87.81 196 GLY A N 1
ATOM 1553 C CA . GLY A 1 196 ? -12.399 4.943 40.131 1.00 87.81 196 GLY A CA 1
ATOM 1554 C C . GLY A 1 196 ? -11.825 3.680 40.775 1.00 87.81 196 GLY A C 1
ATOM 1555 O O . GLY A 1 196 ? -10.830 3.165 40.272 1.00 87.81 196 GLY A O 1
ATOM 1556 N N . GLU A 1 197 ? -12.410 3.159 41.863 1.00 88.75 197 GLU A N 1
ATOM 1557 C CA . GLU A 1 197 ? -11.981 1.881 42.444 1.00 88.75 197 GLU A CA 1
ATOM 1558 C C . GLU A 1 197 ? -12.254 0.723 41.469 1.00 88.75 197 GLU A C 1
ATOM 1560 O O . GLU A 1 197 ? -13.371 0.565 40.964 1.00 88.75 197 GLU A O 1
ATOM 1565 N N . LEU A 1 198 ? -11.235 -0.104 41.215 1.00 89.88 198 LEU A N 1
ATOM 1566 C CA . LEU A 1 198 ? -11.348 -1.277 40.353 1.00 89.88 198 LEU A CA 1
ATOM 1567 C C . LEU A 1 198 ? -12.157 -2.374 41.056 1.00 89.88 198 LEU A C 1
ATOM 1569 O O . LEU A 1 198 ? -11.766 -2.898 42.096 1.00 89.88 198 LEU A O 1
ATOM 1573 N N . VAL A 1 199 ? -13.278 -2.756 40.454 1.00 89.94 199 VAL A N 1
ATOM 1574 C CA . VAL A 1 199 ? -14.117 -3.876 40.907 1.00 89.94 199 VAL A CA 1
ATOM 1575 C C . VAL A 1 199 ? -13.567 -5.195 40.374 1.00 89.94 199 VAL A C 1
ATOM 1577 O O . VAL A 1 199 ? -13.602 -6.216 41.061 1.00 89.94 199 VAL A O 1
ATOM 1580 N N . GLY A 1 200 ? -13.045 -5.155 39.153 1.00 89.38 200 GLY A N 1
ATOM 1581 C CA . GLY A 1 200 ? -12.248 -6.215 38.567 1.00 89.38 200 GLY A CA 1
ATOM 1582 C C . GLY A 1 200 ? -12.064 -6.012 37.070 1.00 89.38 200 GLY A C 1
ATOM 1583 O O . GLY A 1 200 ? -12.650 -5.103 36.474 1.00 89.38 200 GLY A O 1
ATOM 1584 N N . GLU A 1 201 ? -11.248 -6.862 36.466 1.00 92.62 201 GLU A N 1
ATOM 1585 C CA . GLU A 1 201 ? -10.889 -6.749 35.060 1.00 92.62 201 GLU A CA 1
ATOM 1586 C C . GLU A 1 201 ? -10.763 -8.099 34.357 1.00 92.62 201 GLU A C 1
ATOM 1588 O O . GLU A 1 201 ? -10.780 -9.165 34.973 1.00 92.62 201 GLU A O 1
ATOM 1593 N N . THR A 1 202 ? -10.677 -8.044 33.035 1.00 91.19 202 THR A N 1
ATOM 1594 C CA . THR A 1 202 ? -10.379 -9.196 32.195 1.00 91.19 202 THR A CA 1
ATOM 1595 C C . THR A 1 202 ? -9.555 -8.761 30.991 1.00 91.19 202 THR A C 1
ATOM 1597 O O . THR A 1 202 ? -9.665 -7.621 30.530 1.00 91.19 202 THR A O 1
ATOM 1600 N N . HIS A 1 203 ? -8.747 -9.686 30.485 1.00 91.94 203 HIS A N 1
ATOM 1601 C CA . HIS A 1 203 ? -7.758 -9.448 29.441 1.00 91.94 203 HIS A CA 1
ATOM 1602 C C . HIS A 1 203 ? -7.998 -10.406 28.280 1.00 91.94 203 HIS A C 1
ATOM 1604 O O . HIS A 1 203 ? -8.217 -11.605 28.475 1.00 91.94 203 HIS A O 1
ATOM 1610 N N . VAL A 1 204 ? -7.974 -9.883 27.058 1.00 89.56 204 VAL A N 1
ATOM 1611 C CA . VAL A 1 204 ? -8.131 -10.671 25.835 1.00 89.56 204 VAL A CA 1
ATOM 1612 C C . VAL A 1 204 ? -7.132 -10.198 24.794 1.00 89.56 204 VAL A C 1
ATOM 1614 O O . VAL A 1 204 ? -7.059 -9.019 24.463 1.00 89.56 204 VAL A O 1
ATOM 1617 N N . GLU A 1 205 ? -6.391 -11.131 24.211 1.00 87.50 205 GLU A N 1
ATOM 1618 C CA . GLU A 1 205 ? -5.479 -10.810 23.118 1.00 87.50 205 GLU A CA 1
ATOM 1619 C C . GLU A 1 205 ? -6.264 -10.475 21.840 1.00 87.50 205 GLU A C 1
ATOM 1621 O O . GLU A 1 205 ? -7.163 -11.208 21.414 1.00 87.50 205 GLU A O 1
ATOM 1626 N N . GLY A 1 206 ? -5.895 -9.386 21.169 1.00 85.94 206 GLY A N 1
ATOM 1627 C CA . GLY A 1 206 ? -6.564 -8.881 19.970 1.00 85.94 206 GLY A CA 1
ATOM 1628 C C . GLY A 1 206 ? -6.675 -9.924 18.860 1.00 85.94 206 GLY A C 1
ATOM 1629 O O . GLY A 1 206 ? -7.690 -10.009 18.174 1.00 85.94 206 GLY A O 1
ATOM 1630 N N . HIS A 1 207 ? -5.678 -10.798 18.723 1.00 84.75 207 HIS A N 1
ATOM 1631 C CA . HIS A 1 207 ? -5.670 -11.836 17.701 1.00 84.75 207 HIS A CA 1
ATOM 1632 C C . HIS A 1 207 ? -6.739 -12.910 17.947 1.00 84.75 207 HIS A C 1
ATOM 1634 O O . HIS A 1 207 ? -7.117 -13.609 17.006 1.00 84.75 207 HIS A O 1
ATOM 1640 N N . VAL A 1 208 ? -7.206 -13.068 19.190 1.00 84.00 208 VAL A N 1
ATOM 1641 C CA . VAL A 1 208 ? -8.333 -13.938 19.544 1.00 84.00 208 VAL A CA 1
ATOM 1642 C C . VAL A 1 208 ? -9.635 -13.295 19.074 1.00 84.00 208 VAL A C 1
ATOM 1644 O O . VAL A 1 208 ? -10.451 -13.975 18.456 1.00 84.00 208 VAL A O 1
ATOM 1647 N N . LEU A 1 209 ? -9.795 -11.983 19.280 1.00 83.31 209 LEU A N 1
ATOM 1648 C CA . LEU A 1 209 ? -10.977 -11.220 18.857 1.00 83.31 209 LEU A CA 1
ATOM 1649 C C . LEU A 1 209 ? -11.091 -11.082 17.331 1.00 83.31 209 LEU A C 1
ATOM 1651 O O . LEU A 1 209 ? -12.192 -11.045 16.790 1.00 83.31 209 LEU A O 1
ATOM 1655 N N . LEU A 1 210 ? -9.959 -11.036 16.629 1.00 81.94 210 LEU A N 1
ATOM 1656 C CA . LEU A 1 210 ? -9.901 -10.903 15.170 1.00 81.94 210 LEU A CA 1
ATOM 1657 C C . LEU A 1 210 ? -10.184 -12.215 14.413 1.00 81.94 210 LEU A C 1
ATOM 1659 O O . LEU A 1 210 ? -10.249 -12.208 13.183 1.00 81.94 210 LEU A O 1
ATOM 1663 N N . ARG A 1 211 ? -10.336 -13.356 15.102 1.00 76.56 211 ARG A N 1
ATOM 1664 C CA . ARG A 1 211 ? -10.635 -14.648 14.462 1.00 76.56 211 ARG A CA 1
ATOM 1665 C C . ARG A 1 211 ? -12.149 -14.876 14.372 1.00 76.56 211 ARG A C 1
ATOM 1667 O O . ARG A 1 211 ? -12.808 -14.939 15.406 1.00 76.56 211 ARG A O 1
ATOM 1674 N N . PRO A 1 212 ? -12.714 -15.099 13.171 1.00 65.94 212 PRO A N 1
ATOM 1675 C CA . PRO A 1 212 ? -14.092 -15.551 13.047 1.00 65.94 212 PRO A CA 1
ATOM 1676 C C . PRO A 1 212 ? -14.263 -16.981 13.594 1.00 65.94 212 PRO A C 1
ATOM 1678 O O . PRO A 1 212 ? -13.339 -17.794 13.477 1.00 65.94 212 PRO A O 1
ATOM 1681 N N . PRO A 1 213 ? -15.464 -17.351 14.071 1.00 54.50 213 PRO A N 1
ATOM 1682 C CA . PRO A 1 213 ? -16.624 -16.487 14.289 1.00 54.50 213 PRO A CA 1
ATOM 1683 C C . PRO A 1 213 ? -16.467 -15.626 15.550 1.00 54.50 213 PRO A C 1
ATOM 1685 O O . PRO A 1 213 ? -15.997 -16.107 16.580 1.00 54.50 213 PRO A O 1
ATOM 1688 N N . SER A 1 214 ? -16.900 -14.366 15.467 1.00 56.31 214 SER A N 1
ATOM 1689 C CA . SER A 1 214 ? -16.991 -13.442 16.600 1.00 56.31 214 SER A CA 1
ATOM 1690 C C . SER A 1 214 ? -17.981 -14.019 17.615 1.00 56.31 214 SER A C 1
ATOM 1692 O O . SER A 1 214 ? -19.192 -14.019 17.391 1.00 56.31 214 SER A O 1
ATOM 1694 N N . ASN A 1 215 ? -17.466 -14.614 18.687 1.00 58.62 215 ASN A N 1
ATOM 1695 C CA . ASN A 1 215 ? -18.280 -15.314 19.675 1.00 58.62 215 ASN A CA 1
ATOM 1696 C C . ASN A 1 215 ? -18.738 -14.357 20.779 1.00 58.62 215 ASN A C 1
ATOM 1698 O O . ASN A 1 215 ? -18.000 -13.465 21.187 1.00 58.62 215 ASN A O 1
ATOM 1702 N N . ILE A 1 216 ? -19.933 -14.607 21.319 1.00 61.22 216 ILE A N 1
ATOM 1703 C CA . ILE A 1 216 ? -20.336 -14.080 22.627 1.00 61.22 216 ILE A CA 1
ATOM 1704 C C . ILE A 1 216 ? -19.463 -14.781 23.674 1.00 61.22 216 ILE A C 1
ATOM 1706 O O . ILE A 1 216 ? -19.559 -15.999 23.839 1.00 61.22 216 ILE A O 1
ATOM 1710 N N . LEU A 1 217 ? -18.604 -14.027 24.359 1.00 68.69 217 LEU A N 1
ATOM 1711 C CA . LEU A 1 217 ? -17.714 -14.537 25.401 1.00 68.69 217 LEU A CA 1
ATOM 1712 C C . LEU A 1 217 ? -18.194 -14.051 26.770 1.00 68.69 217 LEU A C 1
ATOM 1714 O O . LEU A 1 217 ? -18.297 -12.852 27.010 1.00 68.69 217 LEU A O 1
ATOM 1718 N N . TRP A 1 218 ? -18.465 -14.992 27.674 1.00 69.19 218 TRP A N 1
ATOM 1719 C CA . TRP A 1 218 ? -18.553 -14.697 29.102 1.00 69.19 218 TRP A CA 1
ATOM 1720 C C . TRP A 1 218 ? -17.145 -14.774 29.672 1.00 69.19 218 TRP A C 1
ATOM 1722 O O . TRP A 1 218 ? -16.573 -15.862 29.760 1.00 69.19 218 TRP A O 1
ATOM 1732 N N . LEU A 1 219 ? -16.582 -13.621 30.010 1.00 75.19 219 LEU A N 1
ATOM 1733 C CA . LEU A 1 219 ? -15.243 -13.524 30.569 1.00 75.19 219 LEU A CA 1
ATOM 1734 C C . LEU A 1 219 ? -15.340 -13.462 32.093 1.00 75.19 219 LEU A C 1
ATOM 1736 O O . LEU A 1 219 ? -16.149 -12.716 32.645 1.00 75.19 219 LEU A O 1
ATOM 1740 N N . GLY A 1 220 ? -14.538 -14.286 32.767 1.00 72.69 220 GLY A N 1
ATOM 1741 C CA . GLY A 1 220 ? -14.352 -14.164 34.206 1.00 72.69 220 GLY A CA 1
ATOM 1742 C C . GLY A 1 220 ? -13.663 -12.839 34.510 1.00 72.69 220 GLY A C 1
ATOM 1743 O O . GLY A 1 220 ? -12.712 -12.470 33.822 1.00 72.69 220 GLY A O 1
ATOM 1744 N N . ILE A 1 221 ? -14.169 -12.130 35.514 1.00 75.00 221 ILE A N 1
ATOM 1745 C CA . ILE A 1 221 ? -13.522 -10.935 36.039 1.00 75.00 221 ILE A CA 1
ATOM 1746 C C . ILE A 1 221 ? -12.599 -11.401 37.164 1.00 75.00 221 ILE A C 1
ATOM 1748 O O . ILE A 1 221 ? -13.072 -11.961 38.158 1.00 75.00 221 ILE A O 1
ATOM 1752 N N . GLU A 1 222 ? -11.299 -11.203 36.995 1.00 71.94 222 GLU A N 1
ATOM 1753 C CA . GLU A 1 222 ? -10.323 -11.446 38.050 1.00 71.94 222 GLU A CA 1
ATOM 1754 C C . GLU A 1 222 ? -10.254 -10.204 38.940 1.00 71.94 222 GLU A C 1
ATOM 1756 O O . GLU A 1 222 ? -10.326 -9.057 38.481 1.00 71.94 222 GLU A O 1
ATOM 1761 N N . ARG A 1 223 ? -10.202 -10.434 40.251 1.00 59.78 223 ARG A N 1
ATOM 1762 C CA . ARG A 1 223 ? -9.993 -9.358 41.213 1.00 59.78 223 ARG A CA 1
ATOM 1763 C C . ARG A 1 223 ? -8.501 -9.055 41.200 1.00 59.78 223 ARG A C 1
ATOM 1765 O O . ARG A 1 223 ? -7.721 -9.995 41.325 1.00 59.78 223 ARG A O 1
ATOM 1772 N N . ALA A 1 224 ? -8.124 -7.785 41.058 1.00 50.41 224 ALA A N 1
ATOM 1773 C CA . ALA A 1 224 ? -6.743 -7.382 41.291 1.00 50.41 224 ALA A CA 1
ATOM 1774 C C . ALA A 1 224 ? -6.343 -7.895 42.678 1.00 50.41 224 ALA A C 1
ATOM 1776 O O . ALA A 1 224 ? -7.063 -7.646 43.649 1.00 50.41 224 ALA A O 1
ATOM 1777 N N . GLU A 1 225 ? -5.293 -8.713 42.729 1.00 45.12 225 GLU A N 1
ATOM 1778 C CA . GLU A 1 225 ? -4.797 -9.287 43.973 1.00 45.12 225 GLU A CA 1
ATOM 1779 C C . GLU A 1 225 ? -4.575 -8.144 44.967 1.00 45.12 225 GLU A C 1
ATOM 1781 O O . GLU A 1 225 ? -3.946 -7.135 44.641 1.00 45.12 225 GLU A O 1
ATOM 1786 N N . ASP A 1 226 ? -5.152 -8.278 46.163 1.00 44.97 226 ASP A N 1
ATOM 1787 C CA . ASP A 1 226 ? -4.795 -7.420 47.281 1.00 44.97 226 ASP A CA 1
ATOM 1788 C C . ASP A 1 226 ? -3.290 -7.643 47.492 1.00 44.97 226 ASP A C 1
ATOM 1790 O O . ASP A 1 226 ? -2.893 -8.713 47.949 1.00 44.97 226 ASP A O 1
ATOM 1794 N N . GLU A 1 227 ? -2.444 -6.686 47.090 1.00 42.59 227 GLU A N 1
ATOM 1795 C CA . GLU A 1 227 ? -1.039 -6.679 47.492 1.00 42.59 227 GLU A CA 1
ATOM 1796 C C . GLU A 1 227 ? -1.034 -6.744 49.020 1.00 42.59 227 GLU A C 1
ATOM 1798 O O . GLU A 1 227 ? -1.369 -5.765 49.700 1.00 42.59 227 GLU A O 1
ATOM 1803 N N . ASP A 1 228 ? -0.731 -7.934 49.541 1.00 41.00 228 ASP A N 1
ATOM 1804 C CA . ASP A 1 228 ? -0.567 -8.202 50.955 1.00 41.00 228 ASP A CA 1
ATOM 1805 C C . ASP A 1 228 ? 0.388 -7.144 51.507 1.00 41.00 228 ASP A C 1
ATOM 1807 O O . ASP A 1 228 ? 1.599 -7.162 51.275 1.00 41.00 228 ASP A O 1
ATOM 1811 N N . LYS A 1 229 ? -0.172 -6.177 52.236 1.00 42.22 229 LYS A N 1
ATOM 1812 C CA . LYS A 1 229 ? 0.616 -5.320 53.106 1.00 42.22 229 LYS A CA 1
ATOM 1813 C C . LYS A 1 229 ? 1.205 -6.245 54.160 1.00 42.22 229 LYS A C 1
ATOM 1815 O O . LYS A 1 229 ? 0.512 -6.611 55.106 1.00 42.22 229 LYS A O 1
ATOM 1820 N N . GLU A 1 230 ? 2.467 -6.625 53.977 1.00 42.84 230 GLU A N 1
ATOM 1821 C CA . GLU A 1 230 ? 3.335 -7.070 55.063 1.00 42.84 230 GLU A CA 1
ATOM 1822 C C . GLU A 1 230 ? 3.269 -5.992 56.158 1.00 42.84 230 GLU A C 1
ATOM 1824 O O . GLU A 1 230 ? 3.896 -4.935 56.082 1.00 42.84 230 GLU A O 1
ATOM 1829 N N . GLU A 1 231 ? 2.410 -6.219 57.155 1.00 47.00 231 GLU A N 1
ATOM 1830 C CA . GLU A 1 231 ? 2.493 -5.543 58.440 1.00 47.00 231 GLU A CA 1
ATOM 1831 C C . GLU A 1 231 ? 3.758 -6.062 59.127 1.00 47.00 231 GLU A C 1
ATOM 1833 O O . GLU A 1 231 ? 3.757 -7.122 59.754 1.00 47.00 231 GLU A O 1
ATOM 1838 N N . ASP A 1 232 ? 4.847 -5.305 58.991 1.00 47.44 232 ASP A N 1
ATOM 1839 C CA . ASP A 1 232 ? 6.002 -5.414 59.877 1.00 47.44 232 ASP A CA 1
ATOM 1840 C C . ASP A 1 232 ? 5.540 -5.148 61.323 1.00 47.44 232 ASP A C 1
ATOM 1842 O O . ASP A 1 232 ? 5.255 -4.008 61.710 1.00 47.44 232 ASP A O 1
ATOM 1846 N N . ALA A 1 233 ? 5.452 -6.227 62.104 1.00 48.16 233 ALA A N 1
ATOM 1847 C CA . ALA A 1 233 ? 5.282 -6.236 63.557 1.00 48.16 233 ALA A CA 1
ATOM 1848 C C . ALA A 1 233 ? 6.631 -6.371 64.279 1.00 48.16 233 ALA A C 1
ATOM 1850 O O . ALA A 1 233 ? 7.491 -7.152 63.810 1.00 48.16 233 ALA A O 1
#

Foldseek 3Di:
DDFDDWDKDKADQQDFFKKKKKWKKAWQDFQPVAKKKKKDWPVRDIWIFDGDGDHPDIDMTITIDTGDNPTIMMIITTGHPPDDTDMDIDDIDMDGPGRPPVVVVVVVVVVVVVVPPPPPFLKFKDWDFKDAQQDQDPVNFAFQKKKFKDKQNHTQDIFDTHPRDRIDTGRDIGMGTCRPVHQQIKIKIFMAGPVGHTSFIDIDRSVVCSDPPNDDDDTDTDDDDPPPPPPPD

InterPro domains:
  IPR000008 C2 domain [PF00168] (125-204)
  IPR000008 C2 domain [PS50004] (105-228)
  IPR000008 C2 domain [SM00239] (123-218)
  IPR035892 C2 domain superfamily [G3DSA:2.60.40.150] (123-232)
  IPR035892 C2 domain superfamily [SSF49562] (124-209)